Protein AF-A0A9X8ITK4-F1 (afdb_monomer_lite)

Foldseek 3Di:
DDFAFDKDWDPDWDADPVVRDIDTDIDGPCVCQQVQDKDAWDKDFFDWLQVLLCVLCPRHQEDEDAEDTQGTDIDTDHHIGGSSVSNVVSCVRSCWDWDWGFDDDDHDTPGIYIHTHNDPDDPPVDDDDDPPNDVDDDDDDDLPPQWQKEQEWDQDPPRDIDACCVVPVNDRIDGDPVSCVVNPDVSHTRYHYDYDDDPDDD

pLDDT: mean 80.6, std 15.7, range [33.44, 97.5]

Organism: Bacillus cereus (NCBI:txid1396)

Secondary structure (DSSP, 8-state):
---B--EEEEEEEEE-TTT--EEEEEEEGGGGGGGS--B-SEEEEEEEHHHHHHHHTTTSSEEEEEE----EEEEEE-S-B-HHHHHHHHHHHTT-EEEEEEEEETTEEEEEEEEEES-S----S----BTTTBS-------TTS--SEEEEEEE-GGGPEEEGGGGTTT-SEEE-HHHHHHH-BTTB--EEEE--------

Structure (mmCIF, N/CA/C/O backbone):
data_AF-A0A9X8ITK4-F1
#
_entry.id   AF-A0A9X8ITK4-F1
#
loop_
_atom_site.group_PDB
_atom_site.id
_atom_site.type_symbol
_atom_site.label_atom_id
_atom_site.label_alt_id
_atom_site.label_comp_id
_atom_site.label_asym_id
_atom_site.label_entity_id
_atom_site.label_seq_id
_atom_site.pdbx_PDB_ins_code
_atom_site.Cartn_x
_atom_site.Cartn_y
_atom_site.Cartn_z
_atom_site.occupancy
_atom_site.B_iso_or_equiv
_atom_site.auth_seq_id
_atom_site.auth_comp_id
_atom_site.auth_asym_id
_atom_site.auth_atom_id
_atom_site.pdbx_PDB_model_num
ATOM 1 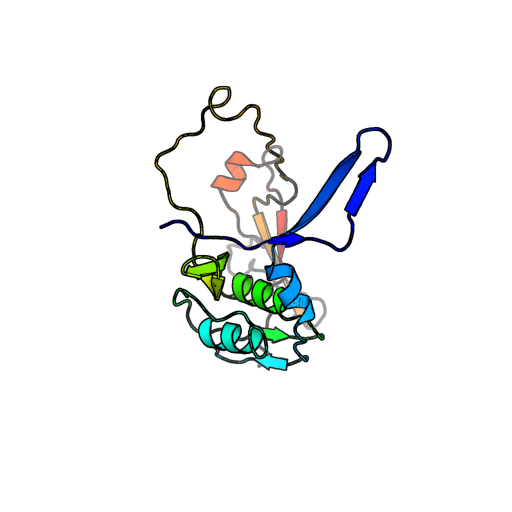N N . ASP A 1 1 ? -17.292 -14.982 6.011 1.00 49.44 1 ASP A N 1
ATOM 2 C CA . ASP A 1 1 ? -16.022 -14.238 6.119 1.00 49.44 1 ASP A CA 1
ATOM 3 C C . ASP A 1 1 ? -16.217 -12.762 5.795 1.00 49.44 1 ASP A C 1
ATOM 5 O O . ASP A 1 1 ? -15.888 -12.292 4.709 1.00 49.44 1 ASP A O 1
ATOM 9 N N . GLY A 1 2 ? -16.827 -12.027 6.726 1.00 55.56 2 GLY A N 1
ATOM 10 C CA . GLY A 1 2 ? -16.933 -10.574 6.614 1.00 55.56 2 GLY A CA 1
ATOM 11 C C . GLY A 1 2 ? -15.583 -9.957 6.955 1.00 55.56 2 GLY A C 1
ATOM 12 O O . GLY A 1 2 ? -15.090 -10.132 8.064 1.00 55.56 2 GLY A O 1
ATOM 13 N N . ARG A 1 3 ? -14.954 -9.272 5.999 1.00 72.50 3 ARG A N 1
ATOM 14 C CA . ARG A 1 3 ? -13.714 -8.529 6.249 1.00 72.50 3 ARG A CA 1
ATOM 15 C C . ARG A 1 3 ? -14.098 -7.119 6.676 1.00 72.50 3 ARG A C 1
ATOM 17 O O . ARG A 1 3 ? -14.643 -6.370 5.870 1.00 72.50 3 ARG A O 1
ATOM 24 N N . ILE A 1 4 ? -13.850 -6.781 7.937 1.00 86.31 4 ILE A N 1
ATOM 25 C CA . ILE A 1 4 ? -14.198 -5.470 8.490 1.00 86.31 4 ILE A CA 1
ATOM 26 C C . ILE A 1 4 ? -13.072 -4.492 8.163 1.00 86.31 4 ILE A C 1
ATOM 28 O O . ILE A 1 4 ? -11.906 -4.753 8.465 1.00 86.31 4 ILE A O 1
ATOM 32 N N . VAL A 1 5 ? -13.430 -3.367 7.547 1.00 88.06 5 VAL A N 1
ATOM 33 C CA . VAL A 1 5 ? -12.508 -2.278 7.223 1.00 88.06 5 VAL A CA 1
ATOM 34 C C . VAL A 1 5 ? -12.790 -1.111 8.175 1.00 88.06 5 VAL A C 1
ATOM 36 O O . VAL A 1 5 ? -13.906 -0.593 8.174 1.00 88.06 5 VAL A O 1
ATOM 39 N N . PRO A 1 6 ? -11.822 -0.705 9.009 1.00 88.75 6 PRO A N 1
ATOM 40 C CA . PRO A 1 6 ? -12.019 0.354 9.994 1.00 88.75 6 PRO A CA 1
ATOM 41 C C . PRO A 1 6 ? -11.966 1.750 9.358 1.00 88.75 6 PRO A C 1
ATOM 43 O O . PRO A 1 6 ? -11.131 2.020 8.491 1.00 88.75 6 PRO A O 1
ATOM 46 N N . TYR A 1 7 ? -12.794 2.661 9.866 1.00 88.62 7 TYR A N 1
ATOM 47 C CA . TYR A 1 7 ? -12.782 4.087 9.536 1.00 88.62 7 TYR A CA 1
ATOM 48 C C . TYR A 1 7 ? -12.597 4.913 10.810 1.00 88.62 7 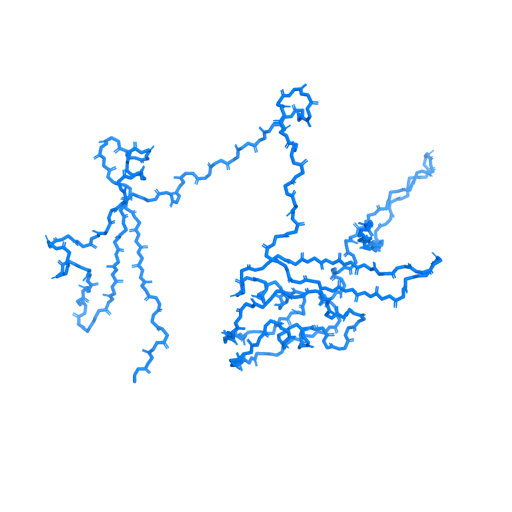TYR A C 1
ATOM 50 O O . TYR A 1 7 ? -13.016 4.501 11.891 1.00 88.62 7 TYR A O 1
ATOM 58 N N . VAL A 1 8 ? -11.956 6.070 10.681 1.00 86.75 8 VAL A N 1
ATOM 59 C CA . VAL A 1 8 ? -11.786 7.058 11.750 1.00 86.75 8 VAL A CA 1
ATOM 60 C C . VAL A 1 8 ? -12.476 8.347 11.343 1.00 86.75 8 VAL A C 1
ATOM 62 O O . VAL A 1 8 ? -12.369 8.776 10.195 1.00 86.75 8 VAL A O 1
ATOM 65 N N . ILE A 1 9 ? -13.195 8.951 12.284 1.00 84.31 9 ILE A N 1
ATOM 66 C CA . ILE A 1 9 ? -13.814 10.260 12.092 1.00 84.31 9 ILE A CA 1
ATOM 67 C C . ILE A 1 9 ? -12.696 11.302 11.984 1.00 84.31 9 ILE A C 1
ATOM 69 O O . ILE A 1 9 ? -11.781 11.332 12.809 1.00 84.31 9 ILE A O 1
ATOM 73 N N . ASN A 1 10 ? -12.753 12.121 10.940 1.00 73.38 10 ASN A N 1
ATOM 74 C CA . ASN A 1 10 ? -11.862 13.256 10.759 1.00 73.38 10 ASN A CA 1
ATOM 75 C C . ASN A 1 10 ? -12.256 14.363 11.753 1.00 73.38 10 ASN A C 1
ATOM 77 O O . ASN A 1 10 ? -13.403 14.440 12.182 1.00 73.38 10 ASN A O 1
ATOM 81 N N . ASN A 1 11 ? -11.329 15.260 12.092 1.00 63.09 11 ASN A N 1
ATOM 82 C CA . ASN A 1 11 ? -11.583 16.341 13.059 1.00 63.09 11 ASN A CA 1
ATOM 83 C C . ASN A 1 11 ? -12.591 17.409 12.572 1.00 63.09 11 ASN A C 1
ATOM 85 O O . ASN A 1 11 ? -12.833 18.384 13.279 1.00 63.09 11 ASN A O 1
ATOM 89 N N . GLU A 1 12 ? -13.168 17.243 11.382 1.00 62.00 12 GLU A N 1
ATOM 90 C CA . GLU A 1 12 ? -14.139 18.153 10.785 1.00 62.00 12 GLU A CA 1
ATOM 91 C C . GLU A 1 12 ? -15.545 17.578 10.936 1.00 62.00 12 GLU A C 1
ATOM 93 O O . GLU A 1 12 ? -15.872 16.505 10.419 1.00 62.00 12 GLU A O 1
ATOM 98 N N . VAL A 1 13 ? -16.369 18.308 11.682 1.00 68.88 13 VAL A N 1
ATOM 99 C CA . VAL A 1 13 ? -17.764 17.976 11.937 1.00 68.88 13 VAL A CA 1
ATOM 100 C C . VAL A 1 13 ? -18.576 19.231 11.669 1.00 68.88 13 VAL A C 1
ATOM 102 O O . VAL A 1 13 ? -18.439 20.223 12.387 1.00 68.88 13 VAL A O 1
ATOM 105 N N . GLU A 1 14 ? -19.413 19.190 10.641 1.00 72.00 14 GLU A N 1
ATOM 106 C CA . GLU A 1 14 ? -20.323 20.284 10.328 1.00 72.00 14 GLU A CA 1
ATOM 107 C C . GLU A 1 14 ? -21.622 20.081 11.113 1.00 72.00 14 GLU A C 1
ATOM 109 O O . GLU A 1 14 ? -22.209 18.995 11.116 1.00 72.00 14 GLU A O 1
ATOM 114 N N .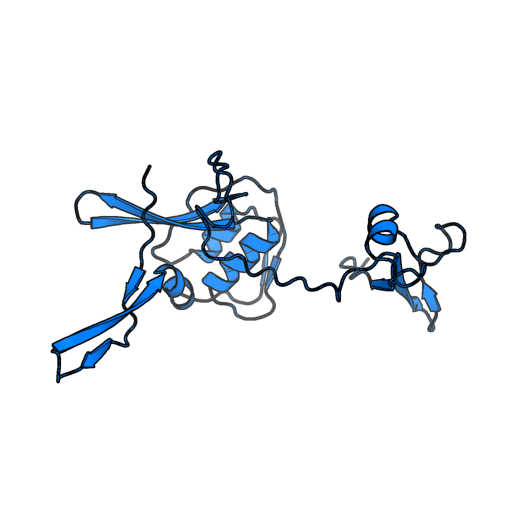 LYS A 1 15 ? -22.037 21.120 11.838 1.00 74.31 15 LYS A N 1
ATOM 115 C CA . LYS A 1 15 ? -23.277 21.144 12.617 1.00 74.31 15 LYS A CA 1
ATOM 116 C C . LYS A 1 15 ? -24.154 22.255 12.078 1.00 74.31 15 LYS A C 1
ATOM 118 O O . LYS A 1 15 ? -23.815 23.424 12.264 1.00 74.31 15 LYS A O 1
ATOM 123 N N . ASP A 1 16 ? -25.285 21.901 11.487 1.00 72.88 16 ASP A N 1
ATOM 124 C CA . ASP A 1 16 ? -26.306 22.885 11.150 1.00 72.88 16 ASP A CA 1
ATOM 125 C C . ASP A 1 16 ? -27.281 23.013 12.330 1.00 72.88 16 ASP A C 1
ATOM 127 O O . ASP A 1 16 ? -27.888 22.054 12.814 1.00 72.88 16 ASP A O 1
ATOM 131 N N . SER A 1 17 ? -27.379 24.227 12.868 1.00 72.25 17 SER A N 1
ATOM 132 C CA . SER A 1 17 ? -28.225 24.530 14.021 1.00 72.25 17 SER A CA 1
ATOM 133 C C . SER A 1 17 ? -29.704 24.682 13.658 1.00 72.25 17 SER A C 1
ATOM 135 O O . SER A 1 17 ? -30.548 24.615 14.555 1.00 72.25 17 SER A O 1
ATOM 137 N N . ARG A 1 18 ? -30.038 24.862 12.373 1.00 76.81 18 ARG A N 1
ATOM 138 C CA . ARG A 1 18 ? -31.417 25.057 11.901 1.00 76.81 18 ARG A CA 1
ATOM 139 C C . ARG A 1 18 ? -32.208 23.760 11.879 1.00 76.81 18 ARG A C 1
ATOM 141 O O . ARG A 1 18 ? -33.367 23.760 12.281 1.00 76.81 18 ARG A O 1
ATOM 148 N N . ASP A 1 19 ? -31.589 22.670 11.446 1.00 84.31 19 ASP A N 1
ATOM 149 C CA . ASP A 1 19 ? -32.224 21.352 11.349 1.00 84.31 19 ASP A CA 1
ATOM 150 C C . ASP A 1 19 ? -31.647 20.326 12.340 1.00 84.31 19 ASP A C 1
ATOM 152 O O . ASP A 1 19 ? -32.132 19.197 12.415 1.00 84.31 19 ASP A O 1
ATOM 156 N N . ARG A 1 20 ? -30.661 20.734 13.156 1.00 80.94 20 ARG A N 1
ATOM 157 C CA . ARG A 1 20 ? -29.922 19.873 14.095 1.00 80.94 20 ARG A CA 1
ATOM 158 C C . ARG A 1 20 ? -29.209 18.711 13.392 1.00 80.94 20 ARG A C 1
ATOM 160 O O . ARG A 1 20 ? -28.982 17.673 14.019 1.00 80.94 20 ARG A O 1
ATOM 167 N N . SER A 1 21 ? -28.857 18.869 12.117 1.00 82.06 21 SER A N 1
ATOM 168 C CA . SER A 1 21 ? -28.094 17.874 11.372 1.00 82.06 21 SER A CA 1
ATOM 169 C C . SER A 1 21 ? -26.605 17.911 11.733 1.00 82.06 21 SER A C 1
ATOM 171 O O . SER A 1 21 ? -26.043 18.926 12.157 1.00 82.06 21 SER A O 1
ATOM 173 N N . LEU A 1 22 ? -25.975 16.742 11.613 1.00 81.56 22 LEU A N 1
ATOM 174 C CA . LEU A 1 22 ? -24.564 16.516 11.892 1.00 81.56 22 LEU A CA 1
ATOM 175 C C . LEU A 1 22 ? -23.943 15.802 10.694 1.00 81.56 22 LEU A C 1
ATOM 177 O O . LEU A 1 22 ? -24.241 14.628 10.461 1.00 81.56 22 LEU A O 1
ATOM 181 N N . THR A 1 23 ? -23.051 16.477 9.978 1.00 82.94 23 THR A N 1
ATOM 182 C CA . THR A 1 23 ? -22.269 15.864 8.901 1.00 82.94 23 THR A CA 1
ATOM 183 C C . THR A 1 23 ? -20.890 15.504 9.430 1.00 82.94 23 THR A C 1
ATOM 185 O O . THR A 1 23 ? -20.169 16.343 9.973 1.00 82.94 23 THR A O 1
ATOM 188 N N . VAL A 1 24 ? -20.525 14.229 9.290 1.00 81.81 24 VAL A N 1
ATOM 189 C CA . VAL A 1 24 ? -19.255 13.680 9.770 1.00 81.81 24 VAL A CA 1
ATOM 190 C C . VAL A 1 24 ? -18.478 13.116 8.593 1.00 81.81 24 VAL A C 1
ATOM 192 O O . VAL A 1 24 ? -18.951 12.212 7.902 1.00 81.81 24 VAL A O 1
ATOM 195 N N . HIS A 1 25 ? -17.257 13.604 8.400 1.00 81.25 25 HIS A N 1
ATOM 196 C CA . HIS A 1 25 ? -16.328 13.024 7.439 1.00 81.25 25 HIS A CA 1
ATOM 197 C C . HIS A 1 25 ? -15.473 11.963 8.122 1.00 81.25 25 HIS A C 1
ATOM 199 O O . HIS A 1 25 ? -14.966 12.172 9.222 1.00 81.25 25 HIS A O 1
ATOM 205 N N . ALA A 1 26 ? -15.291 10.818 7.471 1.00 84.56 26 ALA A N 1
ATOM 206 C CA . ALA A 1 26 ? -14.451 9.744 7.979 1.00 84.56 26 ALA A CA 1
ATOM 207 C C . ALA A 1 26 ? -13.495 9.252 6.895 1.00 84.56 26 ALA A C 1
ATOM 209 O O . ALA A 1 26 ? -13.863 9.126 5.727 1.00 84.56 26 ALA A O 1
ATOM 210 N N . SER A 1 27 ? -12.270 8.941 7.302 1.00 86.50 27 SER A N 1
ATOM 211 C CA . SER A 1 27 ? -11.247 8.353 6.441 1.00 86.50 27 SER A CA 1
ATOM 212 C C . SER A 1 27 ? -11.000 6.908 6.838 1.00 86.50 27 SER A C 1
ATOM 214 O O . SER A 1 27 ? -11.198 6.520 7.990 1.00 86.50 27 SER A O 1
ATOM 216 N N . GLY A 1 28 ? -10.524 6.098 5.895 1.00 89.44 28 GLY A N 1
ATOM 217 C CA . GLY A 1 28 ? -10.046 4.759 6.216 1.00 89.44 28 GLY A CA 1
ATOM 218 C C . GLY A 1 28 ? -8.970 4.822 7.295 1.00 89.44 28 GLY A C 1
ATOM 219 O O . GLY A 1 28 ? -8.022 5.588 7.165 1.00 89.44 28 GLY A O 1
ATOM 220 N N . ALA A 1 29 ? -9.081 4.035 8.363 1.00 91.44 29 ALA A N 1
ATOM 221 C CA . ALA A 1 29 ? -8.203 4.179 9.528 1.00 91.44 29 ALA A CA 1
ATOM 222 C C . ALA A 1 29 ? -6.712 3.960 9.209 1.00 91.44 29 ALA A C 1
ATOM 224 O O . ALA A 1 29 ? -5.846 4.423 9.948 1.00 91.44 29 ALA A O 1
ATOM 225 N N . TRP A 1 30 ? -6.401 3.282 8.099 1.00 91.81 30 TRP A N 1
ATOM 226 C CA . TRP A 1 30 ? -5.033 3.083 7.618 1.00 91.81 30 TRP A CA 1
ATOM 227 C C . TRP A 1 30 ? -4.328 4.386 7.228 1.00 91.81 30 TRP A C 1
ATOM 229 O O . TRP A 1 30 ? -3.104 4.406 7.192 1.00 91.81 30 TRP A O 1
ATOM 239 N N . VAL A 1 31 ? -5.049 5.493 6.991 1.00 90.44 31 VAL A N 1
ATOM 240 C CA . VAL A 1 31 ? -4.405 6.800 6.750 1.00 90.44 31 VAL A CA 1
ATOM 241 C C . VAL A 1 31 ? -3.585 7.269 7.954 1.00 90.44 31 VAL A C 1
ATOM 243 O O . VAL A 1 31 ? -2.663 8.060 7.793 1.00 90.44 31 VAL A O 1
ATOM 246 N N . GLN A 1 32 ? -3.888 6.767 9.156 1.00 90.12 32 GLN A N 1
ATOM 247 C CA . GLN A 1 32 ? -3.114 7.066 10.360 1.00 90.12 32 GLN A CA 1
ATOM 248 C C . GLN A 1 32 ? -1.723 6.418 10.347 1.00 90.12 32 GLN A C 1
ATOM 250 O O . GLN A 1 32 ? -0.834 6.959 10.986 1.00 90.12 32 GLN A O 1
ATOM 255 N N . ILE A 1 33 ? -1.495 5.355 9.560 1.00 93.19 33 ILE A N 1
ATOM 256 C CA . ILE A 1 33 ? -0.172 4.715 9.416 1.00 93.19 33 ILE A CA 1
ATOM 257 C C . ILE A 1 33 ? 0.876 5.729 8.932 1.00 93.19 33 ILE A C 1
ATOM 259 O O . ILE A 1 33 ? 2.022 5.688 9.361 1.00 93.19 33 ILE A O 1
ATOM 263 N N . ALA A 1 34 ? 0.469 6.692 8.096 1.00 91.12 34 ALA A N 1
ATOM 264 C CA . ALA A 1 34 ? 1.341 7.771 7.631 1.00 91.12 34 ALA A CA 1
ATOM 265 C C . ALA A 1 34 ? 1.847 8.685 8.765 1.00 91.12 34 ALA A C 1
ATOM 267 O O . ALA A 1 34 ? 2.808 9.422 8.583 1.00 91.12 34 ALA A O 1
ATOM 268 N N . LYS A 1 35 ? 1.181 8.676 9.924 1.00 88.94 35 LYS A N 1
ATOM 269 C CA . LYS A 1 35 ? 1.512 9.502 11.092 1.00 88.94 35 LYS A CA 1
ATOM 270 C C . LYS A 1 35 ? 2.256 8.727 12.182 1.00 88.94 35 LYS A C 1
ATOM 272 O O . LYS A 1 35 ? 2.726 9.349 13.127 1.00 88.94 35 LYS A O 1
ATOM 277 N N . ASP A 1 36 ? 2.367 7.404 12.054 1.00 90.50 36 ASP A N 1
ATOM 278 C CA . ASP A 1 36 ? 2.924 6.525 13.090 1.00 90.50 36 ASP A CA 1
ATOM 279 C C . ASP A 1 36 ? 4.467 6.429 13.036 1.00 90.50 36 ASP A C 1
ATOM 281 O O . ASP A 1 36 ? 5.066 5.663 13.787 1.00 90.50 36 ASP A O 1
ATOM 285 N N . GLY A 1 37 ? 5.135 7.204 12.170 1.00 90.62 37 GLY A N 1
ATOM 286 C CA . GLY A 1 37 ? 6.595 7.251 12.099 1.00 90.62 37 GLY A CA 1
ATOM 287 C C . GLY A 1 37 ? 7.128 7.787 10.773 1.00 90.62 37 GLY A C 1
ATOM 288 O O . GLY A 1 37 ? 6.433 8.486 10.038 1.00 90.62 37 GLY A O 1
ATOM 289 N N . TYR A 1 38 ? 8.379 7.443 10.472 1.00 93.81 38 TYR A N 1
ATOM 290 C CA . TYR A 1 38 ? 9.064 7.775 9.225 1.00 93.81 38 TYR A CA 1
ATOM 291 C C . TYR A 1 38 ? 10.104 6.700 8.885 1.00 93.81 38 TYR A C 1
ATOM 293 O O . TYR A 1 38 ? 10.590 5.990 9.766 1.00 93.81 38 TYR A O 1
ATOM 301 N N . ILE A 1 39 ? 10.472 6.607 7.609 1.00 94.19 39 ILE A N 1
ATOM 302 C CA . ILE A 1 39 ? 11.536 5.743 7.098 1.00 94.19 39 ILE A CA 1
ATOM 303 C C . ILE A 1 39 ? 12.651 6.638 6.557 1.00 94.19 39 ILE A C 1
ATOM 305 O O . ILE A 1 39 ? 12.413 7.472 5.682 1.00 94.19 39 ILE A O 1
ATOM 309 N N . MET A 1 40 ? 13.860 6.486 7.103 1.00 94.81 40 MET A N 1
ATOM 310 C CA . MET A 1 40 ? 15.041 7.223 6.641 1.00 94.81 40 MET A CA 1
ATOM 311 C C . MET A 1 40 ? 15.528 6.706 5.279 1.00 94.81 40 MET A C 1
ATOM 313 O O . MET A 1 40 ? 15.367 5.507 5.011 1.00 94.81 40 MET A O 1
ATOM 317 N N . PRO A 1 41 ? 16.172 7.568 4.465 1.00 96.56 41 PRO A N 1
ATOM 318 C CA . PRO A 1 41 ? 16.821 7.159 3.229 1.00 96.56 41 PRO A CA 1
ATOM 319 C C . PRO A 1 41 ? 17.801 6.011 3.454 1.00 96.56 41 PRO A C 1
ATOM 321 O O . PRO A 1 41 ? 18.639 6.073 4.355 1.00 96.56 41 PRO A O 1
ATOM 324 N N . GLN A 1 42 ? 17.671 4.951 2.664 1.00 96.56 42 GLN A N 1
ATOM 325 C CA . GLN A 1 42 ? 18.499 3.752 2.759 1.00 96.56 42 GLN A CA 1
ATOM 326 C C . GLN A 1 42 ? 18.293 2.852 1.539 1.00 96.56 42 GLN A C 1
ATOM 328 O O . GLN A 1 42 ? 17.244 2.885 0.891 1.00 96.56 42 GLN A O 1
ATOM 333 N N . ARG A 1 43 ? 19.274 1.988 1.276 1.00 96.38 43 ARG A N 1
ATOM 334 C CA . ARG A 1 43 ? 19.155 0.881 0.327 1.00 96.38 43 ARG A CA 1
ATOM 335 C C . ARG A 1 43 ? 18.858 -0.404 1.095 1.00 96.38 43 ARG A C 1
ATOM 337 O O . ARG A 1 43 ? 19.586 -0.765 2.016 1.00 96.38 43 ARG A O 1
ATOM 344 N N . ILE A 1 44 ? 17.769 -1.073 0.736 1.00 95.19 44 ILE A N 1
ATOM 345 C CA . ILE A 1 44 ? 17.295 -2.302 1.374 1.00 95.19 44 ILE A CA 1
ATOM 346 C C . ILE A 1 44 ? 17.485 -3.435 0.376 1.00 95.19 44 ILE A C 1
ATOM 348 O O . ILE A 1 44 ? 16.745 -3.513 -0.600 1.00 95.19 44 ILE A O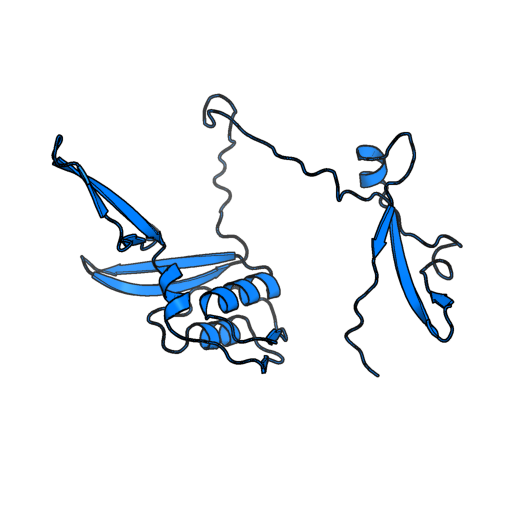 1
ATOM 352 N N . GLU A 1 45 ? 18.463 -4.303 0.614 1.00 95.31 45 GLU A N 1
ATOM 353 C CA . GLU A 1 45 ? 18.857 -5.331 -0.352 1.00 95.31 45 GLU A CA 1
ATOM 354 C C . GLU A 1 45 ? 18.262 -6.706 -0.041 1.00 95.31 45 GLU A C 1
ATOM 356 O O . GLU A 1 45 ? 18.269 -7.161 1.110 1.00 95.31 45 GLU A O 1
ATOM 361 N N . GLY A 1 46 ? 17.768 -7.376 -1.089 1.00 94.19 46 GLY A N 1
ATOM 362 C CA . GLY A 1 46 ? 17.412 -8.796 -1.060 1.00 94.19 46 GLY A CA 1
ATOM 363 C C . GLY A 1 46 ? 16.404 -9.172 0.028 1.00 94.19 46 GLY A C 1
ATOM 364 O O . GLY A 1 46 ? 16.604 -10.155 0.744 1.00 94.19 46 GLY A O 1
ATOM 365 N N . LYS A 1 47 ? 15.329 -8.393 0.194 1.00 95.81 47 LYS A N 1
ATOM 366 C CA . LYS A 1 47 ? 14.283 -8.663 1.194 1.00 95.81 47 LYS A CA 1
ATOM 367 C C . LYS A 1 47 ? 13.017 -9.213 0.552 1.00 95.81 47 LYS A C 1
ATOM 369 O O . LYS A 1 47 ? 12.658 -8.881 -0.573 1.00 95.81 47 LYS A O 1
ATOM 374 N N . THR A 1 48 ? 12.316 -10.050 1.308 1.00 95.31 48 THR A N 1
ATOM 375 C CA . THR A 1 48 ? 10.964 -10.511 0.962 1.00 95.31 48 THR A CA 1
ATOM 376 C C . THR A 1 48 ? 9.915 -9.462 1.327 1.00 95.31 48 THR A C 1
ATOM 378 O O . THR A 1 48 ? 10.142 -8.634 2.214 1.00 95.31 48 THR A O 1
ATOM 381 N N . VAL A 1 49 ? 8.719 -9.558 0.735 1.00 95.38 49 VAL A N 1
ATOM 382 C CA . VAL A 1 49 ? 7.558 -8.722 1.101 1.00 95.38 49 VAL A CA 1
ATOM 383 C C . VAL A 1 49 ? 7.281 -8.729 2.610 1.00 95.38 49 VAL A C 1
ATOM 385 O O . VAL A 1 49 ? 6.942 -7.699 3.184 1.00 95.38 49 VAL A O 1
ATOM 388 N N . ASN A 1 50 ? 7.491 -9.868 3.280 1.00 95.81 50 ASN A N 1
ATOM 389 C CA . ASN A 1 50 ? 7.301 -9.997 4.725 1.00 95.81 50 ASN A CA 1
ATOM 390 C C . ASN A 1 50 ? 8.243 -9.083 5.502 1.00 95.81 50 ASN A C 1
ATOM 392 O O . ASN A 1 50 ? 7.797 -8.350 6.376 1.00 95.81 50 ASN A O 1
ATOM 396 N N . GLN A 1 51 ? 9.528 -9.103 5.151 1.00 95.94 51 GLN A N 1
ATOM 397 C CA . GLN A 1 51 ? 10.542 -8.288 5.814 1.00 95.94 51 GLN A CA 1
ATOM 398 C C . GLN A 1 51 ? 10.319 -6.799 5.541 1.00 95.94 51 GLN A C 1
ATOM 400 O O . GLN A 1 51 ? 10.392 -5.998 6.466 1.00 95.94 51 GLN A O 1
ATOM 405 N N . PHE A 1 52 ? 9.978 -6.437 4.302 1.00 96.31 52 PHE A N 1
ATOM 406 C CA . PHE A 1 52 ? 9.609 -5.066 3.951 1.00 96.31 52 PHE A CA 1
ATOM 407 C C . PHE A 1 52 ? 8.397 -4.565 4.748 1.00 96.31 52 PHE A C 1
ATOM 409 O O . PHE A 1 52 ? 8.416 -3.455 5.277 1.00 96.31 52 PHE A O 1
ATOM 416 N N . MET A 1 53 ? 7.352 -5.384 4.882 1.00 96.31 53 MET A N 1
ATOM 417 C CA . MET A 1 53 ? 6.185 -5.024 5.686 1.00 96.31 53 MET A CA 1
ATOM 418 C C . MET A 1 53 ? 6.496 -4.936 7.176 1.00 96.31 53 MET A C 1
ATOM 420 O O . MET A 1 53 ? 5.999 -4.028 7.833 1.00 96.31 53 MET A O 1
ATOM 424 N N . ASP A 1 54 ? 7.317 -5.838 7.711 1.00 96.06 54 ASP A N 1
ATOM 425 C CA . ASP A 1 54 ? 7.714 -5.796 9.120 1.00 96.06 54 ASP A CA 1
ATOM 426 C C . ASP A 1 54 ? 8.508 -4.506 9.421 1.00 96.06 54 ASP A C 1
ATOM 428 O O . ASP A 1 54 ? 8.317 -3.906 10.476 1.00 96.06 54 ASP A O 1
ATOM 432 N N . MET A 1 55 ? 9.312 -4.012 8.465 1.00 95.88 55 MET A N 1
ATOM 433 C CA . MET A 1 55 ? 9.959 -2.693 8.549 1.00 95.88 55 MET A CA 1
ATOM 434 C C . MET A 1 55 ? 8.949 -1.540 8.481 1.00 95.88 55 MET A C 1
ATOM 436 O O . MET A 1 55 ? 9.035 -0.606 9.273 1.00 95.88 55 MET A O 1
ATOM 440 N N . ALA A 1 56 ? 7.986 -1.597 7.556 1.00 95.88 56 ALA A N 1
ATOM 441 C CA . ALA A 1 56 ? 6.988 -0.542 7.386 1.00 95.88 56 ALA A CA 1
ATOM 442 C C . ALA A 1 56 ? 6.013 -0.438 8.569 1.00 95.88 56 ALA A C 1
ATOM 444 O O . ALA A 1 56 ? 5.531 0.643 8.883 1.00 95.88 56 ALA A O 1
ATOM 4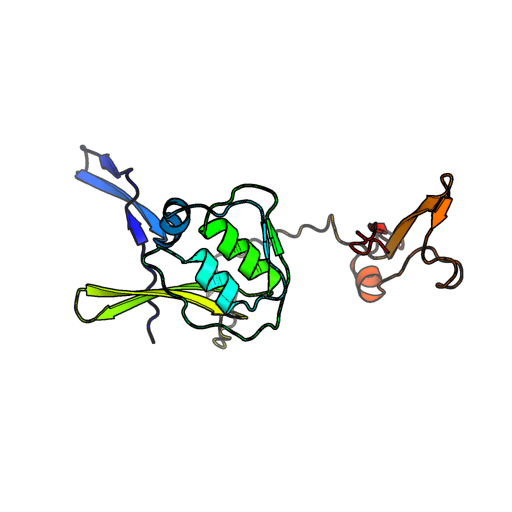45 N N . LEU A 1 57 ? 5.698 -1.553 9.224 1.00 96.19 57 LEU A N 1
ATOM 446 C CA . LEU A 1 57 ? 4.725 -1.604 10.318 1.00 96.19 57 LEU A CA 1
ATOM 447 C C . LEU A 1 57 ? 5.368 -1.511 11.705 1.00 96.19 57 LEU A C 1
ATOM 449 O O . LEU A 1 57 ? 4.651 -1.540 12.710 1.00 96.19 57 LEU A O 1
ATOM 453 N N . ALA A 1 58 ? 6.695 -1.385 11.773 1.00 95.00 58 ALA A N 1
ATOM 454 C CA . ALA A 1 58 ? 7.431 -1.265 13.021 1.00 95.00 58 ALA A CA 1
ATOM 455 C C . ALA A 1 58 ? 6.911 -0.086 13.861 1.00 95.00 58 ALA A C 1
ATOM 457 O O . ALA A 1 58 ? 6.795 1.038 13.381 1.00 95.00 58 ALA A O 1
ATOM 458 N N . GLY A 1 59 ? 6.575 -0.352 15.126 1.00 90.25 59 GLY A N 1
ATOM 459 C CA . GLY A 1 59 ? 6.051 0.659 16.052 1.00 90.25 59 GLY A CA 1
ATOM 460 C C . GLY A 1 59 ? 4.581 1.045 15.840 1.00 90.25 59 GLY A C 1
ATOM 461 O O . GLY A 1 59 ? 4.021 1.752 16.674 1.00 90.25 59 GLY A O 1
ATOM 462 N N . THR A 1 60 ? 3.925 0.548 14.789 1.00 93.62 60 THR A N 1
ATOM 463 C CA . THR A 1 60 ? 2.498 0.799 14.545 1.00 93.62 60 THR A CA 1
ATOM 464 C C . THR A 1 60 ? 1.619 -0.226 15.273 1.00 93.62 60 THR A C 1
ATOM 466 O O . THR A 1 60 ? 2.055 -1.319 15.637 1.00 93.62 60 THR A O 1
ATOM 469 N N . LYS A 1 61 ? 0.326 0.081 15.443 1.00 93.19 61 LYS A N 1
ATOM 470 C CA . LYS A 1 61 ? -0.669 -0.899 15.933 1.00 93.19 61 LYS A CA 1
ATOM 471 C C . LYS A 1 61 ? -1.015 -1.988 14.907 1.00 93.19 61 LYS A C 1
ATOM 473 O O . LYS A 1 61 ? -1.677 -2.970 15.250 1.00 93.19 61 LYS A O 1
ATOM 478 N N . TRP A 1 62 ? -0.638 -1.782 13.647 1.00 95.88 62 TRP A N 1
ATOM 479 C CA . TRP A 1 62 ? -0.951 -2.670 12.538 1.00 95.88 62 TRP A CA 1
ATOM 480 C C . TRP A 1 62 ? 0.074 -3.795 12.458 1.00 95.88 62 TRP A C 1
ATOM 482 O O . TRP A 1 62 ? 1.270 -3.590 12.626 1.00 95.88 62 TRP A O 1
ATOM 492 N N . LYS A 1 63 ? -0.404 -5.003 12.180 1.00 95.75 63 LYS A N 1
ATOM 493 C CA . LYS A 1 63 ? 0.421 -6.200 12.045 1.00 95.75 63 LYS A CA 1
ATOM 494 C C . LYS A 1 63 ? 0.404 -6.677 10.603 1.00 95.75 63 LYS A C 1
ATOM 496 O O . LYS A 1 63 ? -0.583 -6.501 9.884 1.00 95.75 63 LYS A O 1
ATOM 501 N N . ARG A 1 64 ? 1.475 -7.346 10.189 1.00 95.88 64 ARG A N 1
ATOM 502 C CA . ARG A 1 64 ? 1.473 -8.088 8.932 1.00 95.88 64 ARG A CA 1
ATOM 503 C C . ARG A 1 64 ? 0.388 -9.163 8.970 1.00 95.88 64 ARG A C 1
ATOM 505 O O . ARG A 1 64 ? 0.290 -9.938 9.920 1.00 95.88 64 ARG A O 1
ATOM 512 N N . GLY A 1 65 ? -0.443 -9.170 7.940 1.00 94.62 65 GLY A N 1
ATOM 513 C CA . GLY A 1 65 ? -1.469 -10.168 7.715 1.00 94.62 65 GLY A CA 1
ATOM 514 C C . GLY A 1 65 ? -1.039 -11.199 6.674 1.00 94.62 65 GLY A C 1
ATOM 515 O O . GLY A 1 65 ? 0.093 -11.682 6.686 1.00 94.62 65 GLY A O 1
ATOM 516 N N . LYS A 1 66 ? -1.963 -11.558 5.784 1.00 92.75 66 LYS A N 1
ATOM 517 C CA . LYS A 1 66 ? -1.729 -12.500 4.689 1.00 92.75 66 LYS A CA 1
ATOM 518 C C . LYS A 1 66 ? -0.786 -11.879 3.673 1.00 92.75 66 LYS A C 1
ATOM 520 O O . LYS A 1 66 ? -0.994 -10.744 3.254 1.00 92.75 66 LYS A O 1
ATOM 525 N N . THR A 1 67 ? 0.213 -12.640 3.267 1.00 90.75 67 THR A N 1
ATOM 526 C CA . THR A 1 67 ? 1.168 -12.240 2.244 1.00 90.75 67 THR A CA 1
ATOM 527 C C . THR A 1 67 ? 1.339 -13.361 1.242 1.00 90.75 67 THR A C 1
ATOM 529 O O . THR A 1 67 ? 1.461 -14.528 1.612 1.00 90.75 67 THR A O 1
ATOM 532 N N . GLU A 1 68 ? 1.330 -13.002 -0.033 1.00 82.75 68 GLU A N 1
ATOM 533 C CA . GLU A 1 68 ? 1.710 -13.907 -1.112 1.00 82.75 68 GLU A CA 1
ATOM 534 C C . GLU A 1 68 ? 3.234 -13.897 -1.266 1.00 82.75 68 GLU A C 1
ATOM 536 O O . GLU A 1 68 ? 3.870 -12.844 -1.175 1.00 82.75 68 GLU A O 1
ATOM 541 N N . TYR A 1 69 ? 3.841 -15.066 -1.482 1.00 79.62 69 TYR A N 1
ATOM 542 C CA . TYR A 1 69 ? 5.274 -15.122 -1.761 1.00 79.62 69 TYR A CA 1
ATOM 543 C C . TYR A 1 69 ? 5.543 -14.556 -3.158 1.00 79.62 69 TYR A C 1
ATOM 545 O O . TYR A 1 69 ? 5.046 -15.080 -4.154 1.00 79.62 69 TYR A O 1
ATOM 553 N N . ALA A 1 70 ? 6.344 -13.496 -3.213 1.00 78.94 70 ALA A N 1
ATOM 554 C CA . ALA A 1 70 ? 6.673 -12.766 -4.435 1.00 78.94 70 ALA A CA 1
ATOM 555 C C . ALA A 1 70 ? 8.196 -12.583 -4.600 1.00 78.94 70 ALA A C 1
ATOM 557 O O . ALA A 1 70 ? 8.654 -11.607 -5.174 1.00 78.94 70 ALA A O 1
ATOM 558 N N . GLY A 1 71 ? 8.996 -13.521 -4.077 1.00 88.81 71 GLY A N 1
ATOM 559 C CA . GLY A 1 71 ? 10.454 -13.499 -4.228 1.00 88.81 71 GLY A CA 1
ATOM 560 C C . GLY A 1 71 ? 11.173 -12.482 -3.334 1.00 88.81 71 GLY A C 1
ATOM 561 O O . GLY A 1 71 ? 10.685 -12.104 -2.262 1.00 88.81 71 GLY A O 1
ATOM 562 N N . PHE A 1 72 ? 12.372 -12.092 -3.768 1.00 94.19 72 PHE A N 1
ATOM 563 C CA . PHE A 1 72 ? 13.251 -11.136 -3.096 1.00 94.19 72 PHE A CA 1
ATOM 564 C C . PHE A 1 72 ? 13.478 -9.937 -4.005 1.00 94.19 72 PHE A C 1
ATOM 566 O O . PHE A 1 72 ? 13.775 -10.113 -5.182 1.00 94.19 72 PHE A O 1
ATOM 573 N N . HIS A 1 73 ? 13.386 -8.737 -3.445 1.00 93.44 73 HIS A N 1
ATOM 574 C CA . HIS A 1 73 ? 13.652 -7.506 -4.174 1.00 93.44 73 HIS A CA 1
ATOM 575 C C . HIS A 1 73 ? 14.555 -6.575 -3.366 1.00 93.44 73 HIS A C 1
ATOM 577 O O . HIS A 1 73 ? 14.635 -6.657 -2.135 1.00 93.44 73 HIS A O 1
ATOM 583 N N . THR A 1 74 ? 15.214 -5.677 -4.088 1.00 93.12 74 THR A N 1
ATOM 584 C CA . THR A 1 74 ? 15.965 -4.554 -3.534 1.00 93.12 74 THR A CA 1
ATOM 585 C C . THR A 1 74 ? 15.164 -3.273 -3.753 1.00 93.12 74 THR A C 1
ATOM 587 O O . THR A 1 74 ? 14.508 -3.121 -4.780 1.00 93.12 74 THR A O 1
ATOM 590 N N . MET A 1 75 ? 15.183 -2.362 -2.781 1.00 95.06 75 MET A N 1
ATOM 591 C CA . MET A 1 75 ? 14.550 -1.046 -2.890 1.00 95.06 75 MET A CA 1
ATOM 592 C C . MET A 1 75 ? 15.491 0.032 -2.368 1.00 95.06 75 MET A C 1
ATOM 594 O O . MET A 1 75 ? 16.035 -0.098 -1.270 1.00 95.06 75 MET A O 1
ATOM 598 N N . THR A 1 76 ? 15.613 1.122 -3.117 1.00 95.19 76 THR A N 1
ATOM 599 C CA . THR A 1 76 ? 16.279 2.343 -2.658 1.00 95.19 76 THR A CA 1
ATOM 600 C C . THR A 1 76 ? 15.230 3.365 -2.223 1.00 95.19 76 THR A C 1
ATOM 602 O O . THR A 1 76 ? 14.215 3.578 -2.888 1.00 95.19 76 THR A O 1
ATOM 605 N N . ILE A 1 77 ? 15.446 3.965 -1.057 1.00 94.31 77 ILE A N 1
ATOM 606 C CA . ILE A 1 77 ? 14.654 5.069 -0.523 1.00 94.31 77 ILE A CA 1
ATOM 607 C C . ILE A 1 77 ? 15.573 6.287 -0.500 1.00 94.31 77 ILE A C 1
ATOM 609 O O . ILE A 1 77 ? 16.490 6.334 0.314 1.00 94.31 77 ILE A O 1
ATOM 613 N N . ASP A 1 78 ? 15.336 7.255 -1.382 1.00 92.12 78 ASP A N 1
ATOM 614 C CA . ASP A 1 78 ? 16.233 8.413 -1.549 1.00 92.12 78 ASP A CA 1
ATOM 615 C C . ASP A 1 78 ? 15.925 9.561 -0.582 1.00 92.12 78 ASP A C 1
ATOM 617 O O . ASP A 1 78 ? 16.801 10.330 -0.193 1.00 92.12 78 ASP A O 1
ATOM 621 N N . THR A 1 79 ? 14.662 9.682 -0.176 1.00 94.38 79 THR A N 1
ATOM 622 C CA . THR A 1 79 ? 14.166 10.743 0.707 1.00 94.38 79 THR A CA 1
ATOM 623 C C . THR A 1 79 ? 13.382 10.156 1.872 1.00 94.38 79 THR A C 1
ATOM 625 O O . THR A 1 79 ? 12.939 9.010 1.826 1.00 94.38 79 THR A O 1
ATOM 628 N N . ILE A 1 80 ? 13.221 10.934 2.947 1.00 95.06 80 ILE A N 1
ATOM 629 C CA . ILE A 1 80 ? 12.402 10.511 4.086 1.00 95.06 80 ILE A CA 1
ATOM 630 C C . ILE A 1 80 ? 10.962 10.314 3.600 1.00 95.06 80 ILE A C 1
ATOM 632 O O . ILE A 1 80 ? 10.365 11.232 3.036 1.00 95.06 80 ILE A O 1
ATOM 636 N N . ILE A 1 81 ? 10.403 9.130 3.845 1.00 96.25 81 ILE A N 1
ATOM 637 C CA . ILE A 1 81 ? 9.017 8.793 3.499 1.00 96.25 81 ILE A CA 1
ATOM 638 C C . ILE A 1 81 ? 8.245 8.327 4.728 1.00 96.25 81 ILE A C 1
ATOM 640 O O . ILE A 1 81 ? 8.822 7.801 5.681 1.00 96.25 81 ILE A O 1
ATOM 644 N N . ASP A 1 82 ? 6.926 8.490 4.705 1.00 96.06 82 ASP A N 1
ATOM 645 C CA . ASP A 1 82 ? 6.060 7.943 5.742 1.00 96.06 82 ASP A CA 1
ATOM 646 C C . ASP A 1 82 ? 5.796 6.433 5.532 1.00 96.06 82 ASP A C 1
ATOM 648 O O . ASP A 1 82 ? 5.885 5.928 4.402 1.00 96.06 82 ASP A O 1
ATOM 652 N N . PRO A 1 83 ? 5.424 5.692 6.592 1.00 96.69 83 PRO A N 1
ATOM 653 C CA . PRO A 1 83 ? 5.188 4.253 6.509 1.00 96.69 83 PRO A CA 1
ATOM 654 C C . PRO A 1 83 ? 4.084 3.840 5.525 1.00 96.69 83 PRO A C 1
ATOM 656 O O . PRO A 1 83 ? 4.170 2.777 4.908 1.00 96.69 83 PRO A O 1
ATOM 659 N N . LEU A 1 84 ? 3.052 4.668 5.323 1.00 95.81 84 LEU A N 1
ATOM 660 C CA . LEU A 1 84 ? 1.977 4.359 4.378 1.00 95.81 84 LEU A CA 1
ATOM 661 C C . LEU A 1 84 ? 2.460 4.500 2.930 1.00 95.81 84 LEU A C 1
ATOM 663 O O . LEU A 1 84 ? 2.117 3.669 2.087 1.00 95.81 84 LEU A O 1
ATOM 667 N N . THR A 1 85 ? 3.267 5.517 2.633 1.00 96.69 85 THR A N 1
ATOM 668 C CA . THR A 1 85 ? 3.954 5.643 1.341 1.00 96.69 85 THR A CA 1
ATOM 669 C C . THR A 1 85 ? 4.909 4.478 1.113 1.00 96.69 85 THR A C 1
ATOM 671 O O . THR A 1 85 ? 4.927 3.913 0.019 1.00 96.69 85 THR A O 1
ATOM 674 N N . PHE A 1 86 ? 5.635 4.044 2.145 1.00 97.50 86 PHE A N 1
ATOM 675 C CA . PHE A 1 86 ? 6.509 2.879 2.043 1.00 97.50 86 PHE A CA 1
ATOM 676 C C . PHE A 1 86 ? 5.729 1.594 1.724 1.00 97.50 86 PHE A C 1
ATOM 678 O O . PHE A 1 86 ? 6.092 0.889 0.787 1.00 97.50 86 PHE A O 1
ATOM 685 N N . LEU A 1 87 ? 4.591 1.340 2.385 1.00 97.25 87 LEU A N 1
ATOM 686 C CA . LEU A 1 87 ? 3.697 0.220 2.045 1.00 97.25 87 LEU A CA 1
ATOM 687 C C . LEU A 1 87 ? 3.241 0.252 0.578 1.00 97.25 87 LEU A C 1
ATOM 689 O O . LEU A 1 87 ? 3.209 -0.793 -0.067 1.00 97.25 87 LEU A O 1
ATOM 693 N N . LYS A 1 88 ? 2.919 1.430 0.029 1.00 96.50 88 LYS A N 1
ATOM 694 C CA . LYS A 1 88 ? 2.554 1.577 -1.394 1.00 96.50 88 LYS A CA 1
ATOM 695 C C . LYS A 1 88 ? 3.718 1.249 -2.326 1.00 96.50 88 LYS A C 1
ATOM 697 O O . LYS A 1 88 ? 3.508 0.563 -3.322 1.00 96.50 88 LYS A O 1
ATOM 702 N N . LYS A 1 89 ? 4.936 1.693 -1.995 1.00 96.94 89 LYS A N 1
ATOM 703 C CA . LYS A 1 89 ? 6.143 1.333 -2.754 1.00 96.94 89 LYS A CA 1
ATOM 704 C C . LYS A 1 89 ? 6.395 -0.175 -2.720 1.00 96.94 89 LYS A C 1
ATOM 706 O O . LYS A 1 89 ? 6.702 -0.750 -3.754 1.00 96.94 89 LYS A O 1
ATOM 711 N N . ILE A 1 90 ? 6.207 -0.820 -1.565 1.00 95.62 90 ILE A N 1
ATOM 712 C CA . ILE A 1 90 ? 6.326 -2.280 -1.422 1.00 95.62 90 ILE A CA 1
ATOM 713 C C . ILE A 1 90 ? 5.297 -2.978 -2.316 1.00 95.62 90 ILE A C 1
ATOM 715 O O . ILE A 1 90 ? 5.656 -3.841 -3.104 1.00 95.62 90 ILE A O 1
ATOM 719 N N . ALA A 1 91 ? 4.030 -2.575 -2.250 1.00 95.19 91 ALA A N 1
ATOM 720 C CA . ALA A 1 91 ? 2.981 -3.143 -3.092 1.00 95.19 91 ALA A CA 1
ATOM 721 C C . ALA A 1 91 ? 3.308 -3.030 -4.592 1.00 95.19 91 ALA A C 1
ATOM 723 O O . ALA A 1 91 ? 3.181 -4.010 -5.317 1.00 95.19 91 ALA A O 1
ATOM 724 N N . SER A 1 92 ? 3.813 -1.872 -5.029 1.00 94.31 92 SER A N 1
ATOM 725 C CA . SER A 1 92 ? 4.248 -1.660 -6.413 1.00 94.31 92 SER A CA 1
ATOM 726 C C . SER A 1 92 ? 5.459 -2.511 -6.800 1.00 94.31 92 SER A C 1
ATOM 728 O O . SER A 1 92 ? 5.501 -3.016 -7.914 1.00 94.31 92 SER A O 1
ATOM 730 N N . LEU A 1 93 ? 6.440 -2.670 -5.906 1.00 93.94 93 LEU A N 1
ATOM 731 C CA . LEU A 1 93 ? 7.663 -3.437 -6.169 1.00 93.94 93 LEU A CA 1
ATOM 732 C C . LEU A 1 93 ? 7.382 -4.931 -6.370 1.00 93.94 93 LEU A C 1
ATOM 734 O O . LEU A 1 93 ? 8.050 -5.578 -7.167 1.00 93.94 93 LEU A O 1
ATOM 738 N N . PHE A 1 94 ? 6.403 -5.467 -5.639 1.00 92.88 94 PHE A N 1
ATOM 739 C CA . PHE A 1 94 ? 6.043 -6.885 -5.673 1.00 92.88 94 PHE A CA 1
ATOM 740 C C . PHE A 1 94 ? 4.820 -7.195 -6.558 1.00 92.88 94 PHE A C 1
ATOM 742 O O . PHE A 1 94 ? 4.397 -8.349 -6.592 1.00 92.88 94 PHE A O 1
ATOM 749 N N . ASP A 1 95 ? 4.245 -6.194 -7.237 1.00 92.88 95 ASP A N 1
ATOM 750 C CA . ASP A 1 95 ? 2.991 -6.301 -8.006 1.00 92.88 95 ASP A CA 1
ATOM 751 C C . ASP A 1 95 ? 1.834 -6.916 -7.186 1.00 92.88 95 ASP A C 1
ATOM 753 O O . ASP A 1 95 ? 1.203 -7.914 -7.542 1.00 92.88 95 ASP A O 1
ATOM 757 N N . LEU A 1 96 ? 1.598 -6.344 -6.001 1.00 93.56 96 LEU A N 1
ATOM 758 C CA . LEU A 1 96 ? 0.574 -6.783 -5.052 1.00 93.56 96 LEU A CA 1
ATOM 759 C C . LEU A 1 96 ? -0.423 -5.662 -4.755 1.00 93.56 96 LEU A C 1
ATOM 761 O O . LEU A 1 96 ? -0.120 -4.473 -4.786 1.00 93.56 96 LEU A O 1
ATOM 765 N N . GLU A 1 97 ? -1.628 -6.053 -4.364 1.00 93.00 97 GLU A N 1
ATOM 766 C CA . GLU A 1 97 ? -2.652 -5.161 -3.848 1.00 93.00 97 GLU A CA 1
ATOM 767 C C . GLU A 1 97 ? -2.663 -5.162 -2.312 1.00 93.00 97 GLU A C 1
ATOM 769 O O . GLU A 1 97 ? -2.650 -6.211 -1.659 1.00 93.00 97 GLU A O 1
ATOM 774 N N . ILE A 1 98 ? -2.765 -3.967 -1.723 1.00 93.38 98 ILE A N 1
ATOM 775 C CA . ILE A 1 98 ? -2.842 -3.792 -0.268 1.00 93.38 98 ILE A CA 1
ATOM 776 C C . ILE A 1 98 ? -4.283 -3.937 0.209 1.00 93.38 98 ILE A C 1
ATOM 778 O O . ILE A 1 98 ? -5.199 -3.284 -0.305 1.00 93.38 98 ILE A O 1
ATOM 782 N N . GLN A 1 99 ? -4.480 -4.712 1.271 1.00 93.38 99 GLN A N 1
ATOM 783 C CA . GLN A 1 99 ? -5.755 -4.804 1.961 1.00 93.38 99 GLN A CA 1
ATOM 784 C C . GLN A 1 99 ? -5.619 -4.529 3.460 1.00 93.38 99 GLN A C 1
ATOM 786 O O . GLN A 1 99 ? -4.861 -5.177 4.170 1.00 93.38 99 GLN A O 1
ATOM 791 N N . TYR A 1 100 ? -6.434 -3.600 3.955 1.00 93.62 100 TYR A N 1
ATOM 792 C CA . TYR A 1 100 ? -6.537 -3.282 5.377 1.00 93.62 100 TYR A CA 1
ATOM 793 C C . TYR A 1 100 ? -7.744 -3.990 5.980 1.00 93.62 100 TYR A C 1
ATOM 795 O O . TYR A 1 100 ? -8.843 -3.927 5.420 1.00 93.62 100 TYR A O 1
ATOM 803 N N . ARG A 1 101 ? -7.565 -4.646 7.125 1.00 93.69 101 ARG A N 1
ATOM 804 C CA . ARG A 1 101 ? -8.667 -5.273 7.861 1.00 93.69 101 ARG A CA 1
ATOM 805 C C . ARG A 1 101 ? -8.438 -5.240 9.362 1.00 93.69 101 ARG A C 1
ATOM 807 O O . ARG A 1 101 ? -7.306 -5.143 9.829 1.00 93.69 101 ARG A O 1
ATOM 814 N N . VAL A 1 102 ? -9.522 -5.392 10.106 1.00 94.00 102 VAL A N 1
ATOM 815 C CA . VAL A 1 102 ? -9.486 -5.622 11.549 1.00 94.00 102 VAL A CA 1
ATOM 816 C C . VAL A 1 102 ? -10.151 -6.936 11.905 1.00 94.00 102 VAL A C 1
ATOM 818 O O . VAL A 1 102 ? -11.005 -7.442 11.175 1.00 94.00 102 VAL A O 1
ATOM 821 N N . GLU A 1 103 ? -9.746 -7.473 13.043 1.00 92.94 103 GLU A N 1
ATOM 822 C CA . GLU A 1 103 ? -10.421 -8.572 13.710 1.00 92.94 103 GLU A CA 1
ATOM 823 C C . GLU A 1 103 ? -11.169 -8.032 14.925 1.00 92.94 103 GLU A C 1
ATOM 825 O O . GLU A 1 103 ? -10.625 -7.248 15.709 1.00 92.94 103 GLU A O 1
ATOM 830 N N . VAL A 1 104 ? -12.434 -8.425 15.045 1.00 90.81 104 VAL A N 1
ATOM 831 C CA . VAL A 1 104 ? -13.356 -7.950 16.076 1.00 90.81 104 VAL A CA 1
ATOM 832 C C . VAL A 1 104 ? -13.858 -9.153 16.856 1.00 90.81 104 VAL A C 1
ATOM 834 O O . VAL A 1 104 ? -14.339 -10.117 16.263 1.00 90.81 104 VAL A O 1
ATOM 837 N N . VAL A 1 105 ? -13.767 -9.077 18.180 1.00 90.75 105 VAL A N 1
ATOM 838 C CA . VAL A 1 105 ? -14.322 -10.071 19.101 1.00 90.75 105 VAL A CA 1
ATOM 839 C C . VAL A 1 105 ? -15.287 -9.345 20.031 1.00 90.75 105 VAL A C 1
ATOM 841 O O . VAL A 1 105 ? -14.905 -8.422 20.752 1.00 90.75 105 VAL A O 1
ATOM 844 N N . GLY A 1 106 ? -16.566 -9.724 19.979 1.00 89.44 106 GLY A N 1
ATOM 845 C CA . GLY A 1 106 ? -17.630 -8.997 20.671 1.00 89.44 106 GLY A CA 1
ATOM 846 C C . GLY A 1 106 ? -17.755 -7.559 20.155 1.00 89.44 106 GLY A C 1
ATOM 847 O O . GLY A 1 106 ? -17.996 -7.342 18.971 1.00 89.44 106 GLY A O 1
ATOM 848 N N . SER A 1 107 ? -17.585 -6.581 21.046 1.00 87.31 107 SER A N 1
ATOM 849 C CA . SER A 1 107 ? -17.641 -5.143 20.738 1.00 87.31 107 SER A CA 1
ATOM 850 C C . SER A 1 107 ? -16.264 -4.482 20.589 1.00 87.31 107 SER A C 1
ATOM 852 O O . SER A 1 107 ? -16.187 -3.261 20.460 1.00 87.31 107 SER A O 1
ATOM 854 N N . GLN A 1 108 ? -15.173 -5.256 20.618 1.00 89.69 108 GLN A N 1
ATOM 855 C CA . GLN A 1 108 ? -13.811 -4.722 20.626 1.00 89.69 108 GLN A CA 1
ATOM 856 C C . GLN A 1 108 ? -13.009 -5.162 19.404 1.00 89.69 108 GLN A C 1
ATOM 858 O O . GLN A 1 108 ? -13.043 -6.320 18.988 1.00 89.69 108 GLN A O 1
ATOM 863 N N . ILE A 1 109 ? -12.238 -4.222 18.853 1.00 91.50 109 ILE A N 1
ATOM 864 C CA . ILE A 1 109 ? -11.218 -4.526 17.850 1.00 91.50 109 ILE A CA 1
ATOM 865 C C . ILE A 1 109 ? -10.008 -5.112 18.576 1.00 91.50 109 ILE A C 1
ATOM 867 O O . ILE A 1 109 ? -9.378 -4.424 19.377 1.00 91.50 109 ILE A O 1
ATOM 871 N N . VAL A 1 110 ? -9.666 -6.362 18.272 1.00 93.12 110 VAL A N 1
ATOM 872 C CA . VAL A 1 110 ? -8.574 -7.086 18.941 1.00 93.12 110 VAL A CA 1
ATOM 873 C C . VAL A 1 110 ? -7.282 -7.099 18.134 1.00 93.12 110 VAL A C 1
ATOM 875 O O . VAL A 1 110 ? -6.207 -7.294 18.698 1.00 93.12 110 VAL A O 1
ATOM 878 N N . SER A 1 111 ? -7.346 -6.907 16.814 1.00 93.88 111 SER A N 1
ATOM 879 C CA . SER A 1 111 ? -6.156 -6.869 15.958 1.00 93.88 111 SER A CA 1
ATOM 880 C C . SER A 1 111 ? -6.388 -6.108 14.658 1.00 93.88 111 SER A C 1
ATOM 882 O O . SER A 1 111 ? -7.497 -6.055 14.127 1.00 93.88 111 SER A O 1
ATOM 884 N N . TRP A 1 112 ? -5.307 -5.521 14.151 1.00 95.44 112 TRP A N 1
ATOM 885 C CA . TRP A 1 112 ? -5.262 -4.697 12.948 1.00 95.44 112 TRP A CA 1
ATOM 886 C C . TRP A 1 112 ? -4.263 -5.319 11.984 1.00 95.44 112 TRP A C 1
ATOM 888 O O . TRP A 1 112 ? -3.141 -5.617 12.389 1.00 95.44 112 TRP A O 1
ATOM 898 N N . TYR A 1 113 ? -4.654 -5.515 10.729 1.00 95.81 113 TYR A N 1
ATOM 899 C CA . TYR A 1 113 ? -3.840 -6.226 9.751 1.00 95.81 113 TYR A CA 1
ATOM 900 C C . TYR A 1 113 ? -3.713 -5.470 8.435 1.00 95.81 113 TYR A C 1
ATOM 902 O O . TYR A 1 113 ? -4.690 -4.912 7.925 1.00 95.81 113 TYR A O 1
ATOM 910 N N . VAL A 1 114 ? -2.508 -5.529 7.872 1.00 96.44 114 VAL A N 1
ATOM 911 C CA . VAL A 1 114 ? -2.224 -5.183 6.478 1.00 96.44 114 VAL A CA 1
ATOM 912 C C . VAL A 1 114 ? -1.869 -6.469 5.741 1.00 96.44 114 VAL A C 1
ATOM 914 O O . VAL A 1 114 ? -0.878 -7.124 6.064 1.00 96.44 114 VAL A O 1
ATOM 917 N N . ASP A 1 115 ? -2.704 -6.851 4.783 1.00 95.12 115 ASP A N 1
ATOM 918 C CA . ASP A 1 115 ? -2.466 -7.974 3.885 1.00 95.12 115 ASP A CA 1
ATOM 919 C C . ASP A 1 115 ? -1.883 -7.454 2.550 1.00 95.12 115 ASP A C 1
ATOM 921 O O . ASP A 1 115 ? -2.255 -6.372 2.085 1.00 95.12 115 ASP A O 1
ATOM 925 N N . MET A 1 116 ? -1.011 -8.244 1.920 1.00 94.94 116 MET A N 1
ATOM 926 C CA . MET A 1 116 ? -0.479 -8.035 0.565 1.00 94.94 116 MET A CA 1
ATOM 927 C C . MET A 1 116 ? -0.866 -9.235 -0.297 1.00 94.94 116 MET A C 1
ATOM 929 O O . MET A 1 116 ? -0.384 -10.347 -0.074 1.00 94.94 116 MET A O 1
ATOM 933 N N . VAL A 1 117 ? -1.767 -9.031 -1.253 1.00 92.31 117 VAL A N 1
ATOM 934 C CA . VAL A 1 117 ? -2.384 -10.109 -2.042 1.00 92.31 117 VAL A CA 1
ATOM 935 C C . VAL A 1 117 ? -2.304 -9.795 -3.528 1.00 92.31 117 VAL A C 1
ATOM 937 O O . VAL A 1 117 ? -2.432 -8.641 -3.904 1.00 92.31 117 VAL A O 1
ATOM 940 N N . LYS A 1 118 ? -2.172 -10.802 -4.400 1.00 89.12 118 LYS A N 1
ATOM 941 C CA . LYS A 1 118 ? -2.138 -10.567 -5.860 1.00 89.12 118 LYS A CA 1
ATOM 942 C C . LYS A 1 118 ? -3.387 -9.865 -6.396 1.00 89.12 118 LYS A C 1
ATOM 944 O O . LYS A 1 118 ? -3.317 -9.107 -7.349 1.00 89.12 118 LYS A O 1
ATOM 949 N N . LYS A 1 119 ? -4.548 -10.159 -5.807 1.00 86.31 119 LYS A N 1
ATOM 950 C CA . LYS A 1 119 ? -5.831 -9.573 -6.204 1.00 86.31 119 LYS A CA 1
ATOM 951 C C . LYS A 1 119 ? -6.782 -9.560 -5.015 1.00 86.31 119 LYS A C 1
ATOM 953 O O . LYS A 1 119 ? -7.069 -10.607 -4.429 1.00 86.31 119 LYS A O 1
ATOM 958 N N . ARG A 1 120 ? -7.304 -8.391 -4.646 1.00 78.94 120 ARG A N 1
ATOM 959 C CA . ARG A 1 120 ? -8.318 -8.245 -3.586 1.00 78.94 120 ARG A CA 1
ATOM 960 C C . ARG A 1 120 ? -9.667 -8.796 -4.025 1.00 78.94 120 ARG A C 1
ATOM 962 O O . ARG A 1 120 ? -10.426 -9.300 -3.192 1.00 78.94 120 ARG A O 1
ATOM 969 N N . GLY A 1 121 ? -9.964 -8.667 -5.318 1.00 70.75 121 GLY A N 1
ATOM 970 C CA . GLY A 1 121 ? -11.202 -9.112 -5.945 1.00 70.75 121 GLY A CA 1
ATOM 971 C C . GLY A 1 121 ? -11.235 -10.617 -6.200 1.00 70.75 121 GLY A C 1
ATOM 972 O O . GLY A 1 121 ? -10.230 -11.229 -6.554 1.00 70.75 121 GLY A O 1
ATOM 973 N N . ARG A 1 122 ? -12.424 -11.203 -6.059 1.00 67.00 122 ARG A N 1
ATOM 974 C CA . ARG A 1 122 ? -12.730 -12.559 -6.525 1.00 67.00 122 ARG A CA 1
ATOM 975 C C . ARG A 1 122 ? -13.727 -12.461 -7.665 1.00 67.00 122 ARG A C 1
ATOM 977 O O . ARG A 1 122 ? -14.566 -11.560 -7.679 1.00 67.00 122 ARG A O 1
ATOM 984 N N . GLU A 1 123 ? -13.609 -13.364 -8.625 1.00 67.00 123 GLU A N 1
ATOM 985 C CA . GLU A 1 123 ? -14.611 -13.496 -9.669 1.00 67.00 123 GLU A CA 1
ATOM 986 C C . GLU A 1 123 ? -15.901 -14.014 -9.029 1.00 67.00 123 GLU A C 1
ATOM 988 O O . GLU A 1 123 ? -15.977 -15.149 -8.570 1.00 67.00 123 GLU A O 1
ATOM 993 N N . ASN A 1 124 ? -16.901 -13.141 -8.927 1.00 68.38 124 ASN A N 1
ATOM 994 C CA . ASN A 1 124 ? -18.168 -13.469 -8.273 1.00 68.38 124 ASN A CA 1
ATOM 995 C C . ASN A 1 124 ? -19.210 -14.025 -9.262 1.00 68.38 124 ASN A C 1
ATOM 997 O O . ASN A 1 124 ? -20.383 -14.108 -8.907 1.00 68.38 124 ASN A O 1
ATOM 1001 N N . GLY A 1 125 ? -18.816 -14.319 -10.510 1.00 66.56 125 GLY A N 1
ATOM 1002 C CA . GLY A 1 125 ? -19.724 -14.745 -11.584 1.00 66.56 125 GLY A CA 1
ATOM 1003 C C . GLY A 1 125 ? -20.803 -13.715 -11.942 1.00 66.56 125 GLY A C 1
ATOM 1004 O O . GLY A 1 125 ? -21.793 -14.055 -12.582 1.00 66.56 125 GLY A O 1
ATOM 1005 N N . LYS A 1 126 ? -20.652 -12.464 -11.488 1.00 64.31 126 LYS A N 1
ATOM 1006 C CA . LYS A 1 126 ? -21.589 -11.381 -11.783 1.00 64.31 126 LYS A CA 1
ATOM 1007 C C . LYS A 1 126 ? -21.150 -10.660 -13.045 1.00 64.31 126 LYS A C 1
ATOM 1009 O O . LYS A 1 126 ? -20.142 -9.958 -13.034 1.00 64.31 126 LYS A O 1
ATOM 1014 N N . GLU A 1 127 ? -21.941 -10.805 -14.092 1.00 61.56 127 GLU A N 1
ATOM 1015 C CA . GLU A 1 127 ? -21.872 -9.946 -15.264 1.00 61.56 127 GLU A CA 1
ATOM 1016 C C . GLU A 1 127 ? -22.612 -8.644 -14.961 1.00 61.56 127 GLU A C 1
ATOM 1018 O O . GLU A 1 127 ? -23.746 -8.661 -14.480 1.00 61.56 127 GLU A O 1
ATOM 1023 N N . VAL A 1 128 ? -21.964 -7.504 -15.198 1.00 54.88 128 VAL A N 1
ATOM 1024 C CA . VAL A 1 128 ? -22.620 -6.215 -15.003 1.00 54.88 128 VAL A CA 1
ATOM 1025 C C . VAL A 1 128 ? -23.302 -5.800 -16.298 1.00 54.88 128 VAL A C 1
ATOM 1027 O O . VAL A 1 128 ? -22.635 -5.499 -17.284 1.00 54.88 128 VAL A O 1
ATOM 1030 N N . THR A 1 129 ? -24.635 -5.741 -16.280 1.00 56.44 129 THR A N 1
ATOM 1031 C CA . THR A 1 129 ? -25.421 -5.285 -17.433 1.00 56.44 129 THR A CA 1
ATOM 1032 C C . THR A 1 129 ? -25.788 -3.806 -17.283 1.00 56.44 129 THR A C 1
ATOM 1034 O O . THR A 1 129 ? -26.369 -3.392 -16.272 1.00 56.44 129 THR A O 1
ATOM 1037 N N . LEU A 1 130 ? -25.461 -3.001 -18.300 1.00 46.00 130 LEU A N 1
ATOM 1038 C CA . LEU A 1 130 ? -25.822 -1.581 -18.374 1.00 46.00 130 LEU A CA 1
ATOM 1039 C C . LEU A 1 130 ? -27.355 -1.427 -18.312 1.00 46.00 130 LEU A C 1
ATOM 1041 O O . LEU A 1 130 ? -28.069 -2.093 -19.057 1.00 46.00 130 LEU A O 1
ATOM 1045 N N . GLY A 1 131 ? -27.870 -0.575 -17.421 1.00 52.03 131 GLY A N 1
ATOM 1046 C CA . GLY A 1 131 ? -29.314 -0.356 -17.247 1.00 52.03 131 GLY A CA 1
ATOM 1047 C C . GLY A 1 131 ? -30.021 -1.305 -16.268 1.00 52.03 131 GLY A C 1
ATOM 1048 O O . GLY A 1 131 ? -31.183 -1.069 -15.947 1.00 52.03 131 GLY A O 1
ATOM 1049 N N . LYS A 1 132 ? -29.332 -2.331 -15.747 1.00 60.94 132 LYS A N 1
ATOM 1050 C CA . LYS A 1 132 ? -29.821 -3.164 -14.633 1.00 60.94 132 LYS A CA 1
ATOM 1051 C C . LYS A 1 132 ? -28.999 -2.935 -13.369 1.00 60.94 132 LYS A C 1
ATOM 1053 O O . LYS A 1 132 ? -29.525 -2.455 -12.372 1.00 60.94 132 LYS A O 1
ATOM 1058 N N . ASP A 1 133 ? -27.703 -3.239 -13.438 1.00 43.34 133 ASP A N 1
ATOM 1059 C CA . ASP A 1 133 ? -26.789 -3.200 -12.288 1.00 43.34 133 ASP A CA 1
ATOM 1060 C C . ASP A 1 133 ? -25.878 -1.953 -12.295 1.00 43.34 133 ASP A C 1
ATOM 1062 O O . ASP A 1 133 ? -25.227 -1.646 -11.297 1.00 43.34 133 ASP A O 1
ATOM 1066 N N . LEU A 1 134 ? -25.836 -1.215 -13.413 1.00 45.34 134 LEU A N 1
ATOM 1067 C CA . LEU A 1 134 ? -25.064 0.018 -13.590 1.00 45.34 134 LEU A CA 1
ATOM 1068 C C . LEU A 1 134 ? -25.946 1.111 -14.212 1.00 45.34 134 LEU A C 1
ATOM 1070 O O . LEU A 1 134 ? -26.400 0.973 -15.348 1.00 45.34 134 LEU A O 1
ATOM 1074 N N . VAL A 1 135 ? -26.149 2.212 -13.476 1.00 55.12 135 VAL A N 1
ATOM 1075 C CA . VAL A 1 135 ? -26.878 3.412 -13.946 1.00 55.12 135 VAL A CA 1
ATOM 1076 C C . VAL A 1 135 ? -26.102 4.134 -15.060 1.00 55.12 135 VAL A C 1
ATOM 1078 O O . VAL A 1 135 ? -26.694 4.777 -15.919 1.00 55.12 135 VAL A O 1
ATOM 1081 N N . GLY A 1 136 ? -24.776 3.977 -15.100 1.00 46.69 136 GLY A N 1
ATOM 1082 C CA . GLY A 1 136 ? -23.931 4.450 -16.192 1.00 46.69 136 GLY A CA 1
ATOM 1083 C C . GLY A 1 136 ? -22.470 4.055 -15.997 1.00 46.69 136 GLY A C 1
ATOM 1084 O O . GLY A 1 136 ? -21.990 3.962 -14.869 1.00 46.69 136 GLY A O 1
ATOM 1085 N N . VAL A 1 137 ? -21.758 3.826 -17.099 1.00 49.41 137 VAL A N 1
ATOM 1086 C CA . VAL A 1 137 ? -20.312 3.570 -17.118 1.00 49.41 137 VAL A CA 1
ATOM 1087 C C . VAL A 1 137 ? -19.639 4.742 -17.812 1.00 49.41 137 VAL A C 1
ATOM 1089 O O . VAL A 1 137 ? -19.914 5.014 -18.978 1.00 49.41 137 VAL A O 1
ATOM 1092 N N . ARG A 1 138 ? -18.739 5.434 -17.112 1.00 48.91 138 ARG A N 1
ATOM 1093 C CA . ARG A 1 138 ? -17.882 6.455 -17.720 1.00 48.91 138 ARG A CA 1
ATOM 1094 C C . ARG A 1 138 ? -16.518 5.841 -18.011 1.00 48.91 138 ARG A C 1
ATOM 1096 O O . ARG A 1 138 ? -15.705 5.697 -17.102 1.00 48.91 138 ARG A O 1
ATOM 1103 N N . ARG A 1 139 ? -16.280 5.480 -19.272 1.00 41.78 139 ARG A N 1
ATOM 1104 C CA . ARG A 1 139 ? -14.974 5.024 -19.763 1.00 41.78 139 ARG A CA 1
ATOM 1105 C C . ARG A 1 139 ? -14.175 6.247 -20.208 1.00 41.78 139 ARG A C 1
ATOM 1107 O O . ARG A 1 139 ? -14.609 6.971 -21.098 1.00 41.78 139 ARG A O 1
ATOM 1114 N N . ILE A 1 140 ? -13.046 6.501 -19.556 1.00 48.03 140 ILE A N 1
ATOM 1115 C CA . ILE A 1 140 ? -12.091 7.534 -19.966 1.00 48.03 140 ILE A CA 1
ATOM 1116 C C . ILE A 1 140 ? -10.903 6.779 -20.551 1.00 48.03 140 ILE A C 1
ATOM 1118 O O . ILE A 1 140 ? -10.137 6.169 -19.812 1.00 48.03 140 ILE A O 1
ATOM 1122 N N . GLU A 1 141 ? -10.799 6.754 -21.876 1.00 43.41 141 GLU A N 1
ATOM 1123 C CA . GLU A 1 141 ? -9.665 6.143 -22.567 1.00 43.41 141 GLU A CA 1
ATOM 1124 C C . GLU A 1 141 ? -8.627 7.211 -22.889 1.00 43.41 141 GLU A C 1
ATOM 1126 O O . GLU A 1 141 ? -8.891 8.157 -23.632 1.00 43.41 141 GLU A O 1
ATOM 1131 N N . HIS A 1 142 ? -7.433 7.061 -22.323 1.00 40.69 142 HIS A N 1
ATOM 1132 C CA . HIS A 1 142 ? -6.280 7.871 -22.685 1.00 40.69 142 HIS A CA 1
ATOM 1133 C C . HIS A 1 142 ? -5.508 7.154 -23.800 1.00 40.69 142 HIS A C 1
ATOM 1135 O O . HIS A 1 142 ? -4.591 6.388 -23.544 1.00 40.69 142 HIS A O 1
ATOM 1141 N N . SER A 1 143 ? -5.872 7.402 -25.059 1.00 52.53 143 SER A N 1
ATOM 1142 C CA . SER A 1 143 ? -5.187 6.857 -26.249 1.00 52.53 143 SER A CA 1
ATOM 1143 C C . SER A 1 143 ? -3.894 7.603 -26.622 1.00 52.53 143 SER A C 1
ATOM 1145 O O . SER A 1 143 ? -3.337 7.393 -27.705 1.00 52.53 143 SER A O 1
ATOM 1147 N N . ARG A 1 144 ? -3.427 8.504 -25.746 1.00 53.59 144 ARG A N 1
ATOM 1148 C CA . ARG A 1 144 ? -2.253 9.353 -25.996 1.00 53.59 144 ARG A CA 1
ATOM 1149 C C . ARG A 1 144 ? -0.942 8.570 -25.923 1.00 53.59 144 ARG A C 1
ATOM 1151 O O . ARG A 1 144 ? -0.076 8.832 -26.743 1.00 53.59 144 ARG A O 1
ATOM 1158 N N . ASP A 1 145 ? -0.858 7.572 -25.042 1.00 57.91 145 ASP A N 1
ATOM 1159 C CA . ASP A 1 145 ? 0.381 6.813 -24.799 1.00 57.91 145 ASP A CA 1
ATOM 1160 C C . ASP A 1 145 ? 0.415 5.454 -25.524 1.00 57.91 145 ASP A C 1
ATOM 1162 O O . ASP A 1 145 ? 1.315 4.644 -25.318 1.00 57.91 145 ASP A O 1
ATOM 1166 N N . VAL A 1 146 ? -0.568 5.181 -26.392 1.00 64.88 146 VAL A N 1
ATOM 1167 C CA . VAL A 1 146 ? -0.565 3.972 -27.225 1.00 64.88 146 VAL A CA 1
ATOM 1168 C C . VAL A 1 146 ? 0.444 4.152 -28.359 1.00 64.88 146 VAL A C 1
ATOM 1170 O O . VAL A 1 146 ? 0.211 4.946 -29.277 1.00 64.88 146 VAL A O 1
ATOM 1173 N N . CYS A 1 147 ? 1.539 3.393 -28.307 1.00 67.94 147 CYS A N 1
ATOM 1174 C CA . CYS A 1 147 ? 2.506 3.261 -29.391 1.00 67.94 147 CYS A CA 1
ATOM 1175 C C . CYS A 1 147 ? 2.354 1.905 -30.095 1.00 67.94 147 CYS A C 1
ATOM 1177 O O . CYS A 1 147 ? 1.971 0.904 -29.497 1.00 67.94 147 CYS A O 1
ATOM 1179 N N . THR A 1 148 ? 2.626 1.889 -31.395 1.00 76.75 148 THR A N 1
ATOM 1180 C CA . THR A 1 148 ? 2.602 0.688 -32.249 1.00 76.75 148 THR A CA 1
ATOM 1181 C C . THR A 1 148 ? 3.998 0.361 -32.788 1.00 76.75 148 THR A C 1
ATOM 1183 O O . THR A 1 148 ? 4.176 -0.608 -33.526 1.00 76.75 148 THR A O 1
ATOM 1186 N N . ALA A 1 149 ? 4.980 1.209 -32.477 1.00 78.69 149 ALA A N 1
ATOM 1187 C CA . ALA A 1 149 ? 6.402 0.985 -32.674 1.00 78.69 149 ALA A CA 1
ATOM 1188 C C . ALA A 1 149 ? 7.168 1.651 -31.523 1.00 78.69 149 ALA A C 1
ATOM 1190 O O . ALA A 1 149 ? 6.839 2.777 -31.149 1.00 78.69 149 ALA A O 1
ATOM 1191 N N . LEU A 1 150 ? 8.180 0.983 -30.975 1.00 81.12 150 LEU A N 1
ATOM 1192 C CA . LEU A 1 150 ? 9.014 1.496 -29.890 1.00 81.12 150 LEU A CA 1
ATOM 1193 C C . LEU A 1 150 ? 10.466 1.604 -30.360 1.00 81.12 150 LEU A C 1
ATOM 1195 O O . LEU A 1 150 ? 11.072 0.603 -30.743 1.00 81.12 150 LEU A O 1
ATOM 1199 N N . VAL A 1 151 ? 11.014 2.817 -30.327 1.00 83.06 151 VAL A N 1
ATOM 1200 C CA . VAL A 1 151 ? 12.422 3.109 -30.622 1.00 83.06 151 VAL A CA 1
ATOM 1201 C C . VAL A 1 151 ? 13.196 3.066 -29.306 1.00 83.06 151 VAL A C 1
ATOM 1203 O O . VAL A 1 151 ? 13.006 3.931 -28.449 1.00 83.06 151 VAL A O 1
ATOM 1206 N N . GLY A 1 152 ? 14.058 2.064 -29.146 1.00 76.50 152 GLY A N 1
ATOM 1207 C CA . GLY A 1 152 ? 14.998 1.982 -28.029 1.00 76.50 152 GLY A CA 1
ATOM 1208 C C . GLY A 1 152 ? 16.320 2.654 -28.395 1.00 76.50 152 GLY A C 1
ATOM 1209 O O . GLY A 1 152 ? 16.920 2.269 -29.400 1.00 76.50 152 GLY A O 1
ATOM 1210 N N . PHE A 1 153 ? 16.782 3.633 -27.613 1.00 78.69 153 PHE A N 1
ATOM 1211 C CA . PHE A 1 153 ? 18.067 4.294 -27.873 1.00 78.69 153 PHE A CA 1
ATOM 1212 C C . PHE A 1 153 ? 18.841 4.672 -26.603 1.00 78.69 153 PHE A C 1
ATOM 1214 O O . PHE A 1 153 ? 18.243 4.974 -25.571 1.00 78.69 153 PHE A O 1
ATOM 1221 N N . VAL A 1 154 ? 20.174 4.696 -26.702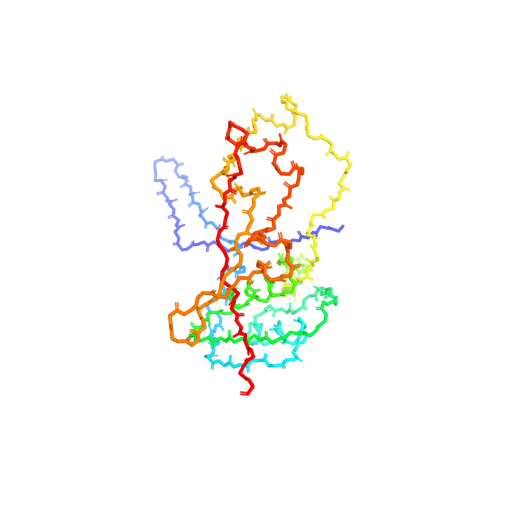 1.00 76.62 154 VAL A N 1
ATOM 1222 C CA . VAL A 1 154 ? 21.119 5.115 -25.648 1.00 76.62 154 VAL A CA 1
ATOM 1223 C C . VAL A 1 154 ? 22.164 6.063 -26.246 1.00 76.62 154 VAL A C 1
ATOM 1225 O O . VAL A 1 154 ? 22.583 5.876 -27.388 1.00 76.62 154 VAL A O 1
ATOM 1228 N N . GLN A 1 155 ? 22.596 7.078 -25.491 1.00 76.88 155 GLN A N 1
ATOM 1229 C CA . GLN A 1 155 ? 23.762 7.890 -25.861 1.00 76.88 155 GLN A CA 1
ATOM 1230 C C . GLN A 1 155 ? 25.056 7.132 -25.530 1.00 76.88 155 GLN A C 1
ATOM 1232 O O . GLN A 1 155 ? 25.319 6.831 -24.369 1.00 76.88 155 GLN A O 1
ATOM 1237 N N . GLY A 1 156 ? 25.844 6.809 -26.554 1.00 67.81 156 GLY A N 1
ATOM 1238 C CA . GLY A 1 156 ? 27.190 6.250 -26.439 1.00 67.81 156 GLY A CA 1
ATOM 1239 C C . GLY A 1 156 ? 28.276 7.329 -26.340 1.00 67.81 156 GLY A C 1
ATOM 1240 O O . GLY A 1 156 ? 27.991 8.523 -26.245 1.00 67.81 156 GLY A O 1
ATOM 1241 N N . GLU A 1 157 ? 29.544 6.913 -26.372 1.00 64.06 157 GLU A N 1
ATOM 1242 C CA . GLU A 1 157 ? 30.679 7.843 -26.356 1.00 64.06 157 GLU A CA 1
ATOM 1243 C C . GLU A 1 157 ? 30.724 8.710 -27.630 1.00 64.06 157 GLU A C 1
ATOM 1245 O O . GLU A 1 157 ? 30.601 8.207 -28.747 1.00 64.06 157 GLU A O 1
ATOM 1250 N N . GLY A 1 158 ? 30.935 10.021 -27.463 1.00 62.22 158 GLY A N 1
ATOM 1251 C CA . GLY A 1 158 ? 31.165 10.955 -28.574 1.00 62.22 158 GLY A CA 1
ATOM 1252 C C . GLY A 1 158 ? 29.930 11.286 -29.422 1.00 62.22 158 GLY A C 1
ATOM 1253 O O . GLY A 1 158 ? 30.029 11.282 -30.645 1.00 62.22 158 GLY A O 1
ATOM 1254 N N . ASP A 1 159 ? 28.785 11.568 -28.789 1.00 68.69 159 ASP A N 1
ATOM 1255 C CA . ASP A 1 159 ? 27.491 11.913 -29.423 1.00 68.69 159 ASP A CA 1
ATOM 1256 C C . ASP A 1 159 ? 26.861 10.811 -30.304 1.00 68.69 159 ASP A C 1
ATOM 1258 O O . ASP A 1 159 ? 25.845 11.036 -30.967 1.00 68.69 159 ASP A O 1
ATOM 1262 N N . ALA A 1 160 ? 27.406 9.592 -30.298 1.00 72.12 160 ALA A N 1
ATOM 1263 C CA . ALA A 1 160 ? 26.850 8.474 -31.054 1.00 72.12 160 ALA A CA 1
ATOM 1264 C C . ALA A 1 160 ? 25.576 7.917 -30.388 1.00 72.12 160 ALA A C 1
ATOM 1266 O O . ALA A 1 160 ? 25.585 7.571 -29.209 1.00 72.12 160 ALA A O 1
ATOM 1267 N N . ILE A 1 161 ? 24.479 7.780 -31.141 1.00 75.69 161 ILE A N 1
ATOM 1268 C CA . ILE A 1 161 ? 23.242 7.143 -30.660 1.00 75.69 161 ILE A CA 1
ATOM 1269 C C . ILE A 1 161 ? 23.292 5.648 -30.985 1.00 75.69 161 ILE A C 1
ATOM 1271 O O . ILE A 1 161 ? 23.385 5.263 -32.149 1.00 75.69 161 ILE A O 1
ATOM 1275 N N . ILE A 1 162 ? 23.191 4.806 -29.959 1.00 77.25 162 ILE A N 1
ATOM 1276 C CA . ILE A 1 162 ? 23.092 3.351 -30.095 1.00 77.25 162 ILE A CA 1
ATOM 1277 C C . ILE A 1 162 ? 21.610 2.967 -30.106 1.00 77.25 162 ILE A C 1
ATOM 1279 O O . ILE A 1 162 ? 20.858 3.386 -29.228 1.00 77.25 162 ILE A O 1
ATOM 1283 N N . THR A 1 163 ? 21.194 2.156 -31.080 1.00 81.12 163 THR A N 1
ATOM 1284 C CA . THR A 1 163 ? 19.832 1.600 -31.192 1.00 81.12 163 THR A CA 1
ATOM 1285 C C . THR A 1 163 ? 19.889 0.094 -31.473 1.00 81.12 163 THR A C 1
ATOM 1287 O O . THR A 1 163 ? 20.969 -0.475 -31.629 1.00 81.12 163 THR A O 1
ATOM 1290 N N . VAL A 1 164 ? 18.728 -0.559 -31.578 1.00 78.44 164 VAL A N 1
ATOM 1291 C CA . VAL A 1 164 ? 18.623 -1.984 -31.956 1.00 78.44 164 VAL A CA 1
ATOM 1292 C C . VAL A 1 164 ? 18.819 -2.247 -33.456 1.00 78.44 164 VAL A C 1
ATOM 1294 O O . VAL A 1 164 ? 18.746 -3.393 -33.883 1.00 78.44 164 VAL A O 1
ATOM 1297 N N . GLU A 1 165 ? 19.082 -1.216 -34.264 1.00 84.00 165 GLU A N 1
ATOM 1298 C CA . GLU A 1 165 ? 19.190 -1.303 -35.728 1.00 84.00 165 GLU A CA 1
ATOM 1299 C C . GLU A 1 165 ? 20.149 -2.403 -36.210 1.00 84.00 165 GLU A C 1
ATOM 1301 O O . GLU A 1 165 ? 19.824 -3.154 -37.131 1.00 84.00 165 GLU A O 1
ATOM 1306 N N . SER A 1 166 ? 21.296 -2.551 -35.541 1.00 79.00 166 SER A N 1
ATOM 1307 C CA . SER A 1 166 ? 22.334 -3.533 -35.880 1.00 79.00 166 SER A CA 1
ATOM 1308 C C . SER A 1 166 ? 21.904 -4.992 -35.696 1.00 79.00 166 SER A C 1
ATOM 1310 O O . SER A 1 166 ? 22.520 -5.884 -36.278 1.00 79.00 166 SER A O 1
ATOM 1312 N N . ILE A 1 167 ? 20.862 -5.239 -34.900 1.00 77.81 167 ILE A N 1
ATOM 1313 C CA . ILE A 1 167 ? 20.350 -6.576 -34.563 1.00 77.81 167 ILE A CA 1
ATOM 1314 C C . ILE A 1 167 ? 18.897 -6.790 -35.009 1.00 77.81 167 ILE A C 1
ATOM 1316 O O . ILE A 1 167 ? 18.329 -7.846 -34.745 1.00 77.81 167 ILE A O 1
ATOM 1320 N N . ASN A 1 168 ? 18.293 -5.800 -35.667 1.00 79.88 168 ASN A N 1
ATOM 1321 C CA . ASN A 1 168 ? 16.884 -5.786 -36.053 1.00 79.88 168 ASN A CA 1
ATOM 1322 C C . ASN A 1 168 ? 16.733 -5.411 -37.536 1.00 79.88 168 ASN A C 1
ATOM 1324 O O . ASN A 1 168 ? 16.010 -4.481 -37.880 1.00 79.88 168 ASN A O 1
ATOM 1328 N N . ASP A 1 169 ? 17.477 -6.097 -38.410 1.00 82.00 169 ASP A N 1
ATOM 1329 C CA . ASP A 1 169 ? 17.405 -5.968 -39.876 1.00 82.00 169 ASP A CA 1
ATOM 1330 C C . ASP A 1 169 ? 17.501 -4.522 -40.410 1.00 82.00 169 ASP A C 1
ATOM 1332 O O . ASP A 1 169 ? 16.892 -4.171 -41.422 1.00 82.00 169 ASP A O 1
ATOM 1336 N N . GLY A 1 170 ? 18.268 -3.658 -39.736 1.00 77.50 170 GLY A N 1
ATOM 1337 C CA . GLY A 1 170 ? 18.401 -2.251 -40.121 1.00 77.50 170 GLY A CA 1
ATOM 1338 C C . GLY A 1 170 ? 17.226 -1.363 -39.691 1.00 77.50 170 GLY A C 1
ATOM 1339 O O . GLY A 1 170 ? 17.106 -0.240 -40.174 1.00 77.50 170 GLY A O 1
ATOM 1340 N N . LEU A 1 171 ? 16.358 -1.831 -38.789 1.00 81.06 171 LEU A N 1
ATOM 1341 C CA . LEU A 1 171 ? 15.272 -1.045 -38.202 1.00 81.06 171 LEU A CA 1
ATOM 1342 C C . LEU A 1 171 ? 15.598 -0.643 -36.753 1.00 81.06 171 LEU A C 1
ATOM 1344 O O . LEU A 1 171 ? 15.756 -1.511 -35.893 1.00 81.06 171 LEU A O 1
ATOM 1348 N N . PRO A 1 172 ? 15.598 0.656 -36.408 1.00 80.06 172 PRO A N 1
ATOM 1349 C CA . PRO A 1 172 ? 15.911 1.114 -35.050 1.00 80.06 172 PRO A CA 1
ATOM 1350 C C . PRO A 1 172 ? 14.759 0.926 -34.040 1.00 80.06 172 PRO A C 1
ATOM 1352 O O . PRO A 1 172 ? 14.839 1.421 -32.916 1.00 80.06 172 PRO A O 1
ATOM 1355 N N . TYR A 1 173 ? 13.669 0.244 -34.414 1.00 80.50 173 TYR A N 1
ATOM 1356 C CA . TYR A 1 173 ? 12.465 0.093 -33.593 1.00 80.50 173 TYR A CA 1
ATOM 1357 C C . TYR A 1 173 ? 11.821 -1.288 -33.703 1.00 80.50 173 TYR A C 1
ATOM 1359 O O . TYR A 1 173 ? 11.857 -1.936 -34.747 1.00 80.50 173 TYR A O 1
ATOM 1367 N N . ILE A 1 174 ? 11.148 -1.694 -32.628 1.00 81.25 174 ILE A N 1
ATOM 1368 C CA . ILE A 1 174 ? 10.350 -2.923 -32.559 1.00 81.25 174 ILE A CA 1
ATOM 1369 C C . ILE A 1 174 ? 8.879 -2.558 -32.770 1.00 81.25 174 ILE A C 1
ATOM 1371 O O . ILE A 1 174 ? 8.437 -1.496 -32.330 1.00 81.25 174 ILE A O 1
ATOM 1375 N N . THR A 1 175 ? 8.115 -3.414 -33.448 1.00 84.19 175 THR A N 1
ATOM 1376 C CA . THR A 1 175 ? 6.693 -3.175 -33.740 1.00 84.19 175 THR A CA 1
ATOM 1377 C C . THR A 1 175 ? 5.793 -4.206 -33.070 1.00 84.19 175 THR A C 1
ATOM 1379 O O . THR A 1 175 ? 6.190 -5.352 -32.869 1.00 84.19 175 THR A O 1
ATOM 1382 N N . ASP A 1 176 ? 4.567 -3.793 -32.750 1.00 79.56 176 ASP A N 1
ATOM 1383 C CA . ASP A 1 176 ? 3.486 -4.687 -32.331 1.00 79.56 176 ASP A CA 1
ATOM 1384 C C . ASP A 1 176 ? 2.383 -4.640 -33.399 1.00 79.56 176 ASP A C 1
ATOM 1386 O O . ASP A 1 176 ? 1.787 -3.589 -33.661 1.00 79.56 176 ASP A O 1
ATOM 1390 N N . SER A 1 177 ? 2.157 -5.779 -34.058 1.00 80.69 177 SER A N 1
ATOM 1391 C CA . SER A 1 177 ? 1.232 -5.893 -35.191 1.00 80.69 177 SER A CA 1
ATOM 1392 C C . SER A 1 177 ? -0.241 -5.806 -34.774 1.00 80.69 177 SER A C 1
ATOM 1394 O O . SER A 1 177 ? -1.028 -5.161 -35.474 1.00 80.69 177 SER A O 1
ATOM 1396 N N . ASP A 1 178 ? -0.603 -6.351 -33.610 1.00 78.19 178 ASP A N 1
ATOM 1397 C CA . ASP A 1 178 ? -1.955 -6.271 -33.049 1.00 78.19 178 ASP A CA 1
ATOM 1398 C C . ASP A 1 178 ? -2.273 -4.837 -32.608 1.00 78.19 178 ASP A C 1
ATOM 1400 O O . ASP A 1 178 ? -3.373 -4.321 -32.848 1.00 78.19 178 ASP A O 1
ATOM 1404 N N . ALA A 1 179 ? -1.296 -4.154 -32.005 1.00 73.69 179 ALA A N 1
ATOM 1405 C CA . ALA A 1 179 ? -1.406 -2.742 -31.669 1.00 73.69 179 ALA A CA 1
ATOM 1406 C C . ALA A 1 179 ? -1.506 -1.878 -32.936 1.00 73.69 179 ALA A C 1
ATOM 1408 O O . ALA A 1 179 ? -2.362 -0.995 -33.006 1.00 73.69 179 ALA A O 1
ATOM 1409 N N . TYR A 1 180 ? -0.692 -2.146 -33.962 1.00 78.88 180 TYR A N 1
ATOM 1410 C CA . TYR A 1 180 ? -0.728 -1.425 -35.237 1.00 78.88 180 TYR A CA 1
ATOM 1411 C C . TYR A 1 180 ? -2.074 -1.569 -35.951 1.00 78.88 180 TYR A C 1
ATOM 1413 O O . TYR A 1 180 ? -2.643 -0.573 -36.399 1.00 78.88 180 TYR A O 1
ATOM 1421 N N . GLN A 1 181 ? -2.647 -2.771 -36.006 1.00 81.06 181 GLN A N 1
ATOM 1422 C CA . GLN A 1 181 ? -3.940 -2.986 -36.658 1.00 81.06 181 GLN A CA 1
ATOM 1423 C C . GLN A 1 181 ? -5.071 -2.187 -35.993 1.00 81.06 181 GLN A C 1
ATOM 1425 O O . GLN A 1 181 ? -5.979 -1.714 -36.675 1.00 81.06 181 GLN A O 1
ATOM 1430 N N . ARG A 1 182 ? -5.008 -2.018 -34.669 1.00 75.69 182 ARG A N 1
ATOM 1431 C CA . ARG A 1 182 ? -6.053 -1.352 -33.880 1.00 75.69 182 ARG A CA 1
ATOM 1432 C C . ARG A 1 182 ? -5.859 0.156 -33.748 1.00 75.69 182 ARG A C 1
ATOM 1434 O O . ARG A 1 182 ? -6.845 0.869 -33.589 1.00 75.69 182 ARG A O 1
ATOM 1441 N N . TRP A 1 183 ? -4.615 0.632 -33.796 1.00 75.94 183 TRP A N 1
ATOM 1442 C CA . TRP A 1 183 ? -4.263 1.992 -33.377 1.00 75.94 183 TRP A CA 1
ATOM 1443 C C . TRP A 1 183 ? -3.364 2.754 -34.353 1.00 75.94 183 TRP A C 1
ATOM 1445 O O . TRP A 1 183 ? -2.897 3.838 -33.999 1.00 75.94 183 TRP A O 1
ATOM 1455 N N . ASN A 1 184 ? -3.103 2.232 -35.559 1.00 78.75 184 ASN A N 1
ATOM 1456 C CA . ASN A 1 184 ? -2.391 3.008 -36.576 1.00 78.75 184 ASN A CA 1
ATOM 1457 C C . ASN A 1 184 ? -3.128 4.318 -36.887 1.00 78.75 184 ASN A C 1
ATOM 1459 O O . ASN A 1 184 ? -4.357 4.397 -36.845 1.00 78.75 184 ASN A O 1
ATOM 1463 N N . GLU A 1 185 ? -2.357 5.340 -37.241 1.00 74.94 185 GLU A N 1
ATOM 1464 C CA . GLU A 1 185 ? -2.895 6.610 -37.709 1.00 74.94 185 GLU A CA 1
ATOM 1465 C C . GLU A 1 185 ? -2.604 6.724 -39.206 1.00 74.94 185 GLU A C 1
ATOM 1467 O O . GLU A 1 185 ? -1.466 6.944 -39.619 1.00 74.94 185 GLU A O 1
ATOM 1472 N N . ASN A 1 186 ? -3.627 6.507 -40.039 1.00 80.94 186 ASN A N 1
ATOM 1473 C CA . ASN A 1 186 ? -3.522 6.520 -41.505 1.00 80.94 186 ASN A CA 1
ATOM 1474 C C . ASN A 1 186 ? -2.449 5.560 -42.062 1.00 80.94 186 ASN A C 1
ATOM 1476 O O . ASN A 1 186 ? -1.686 5.926 -42.958 1.00 80.94 186 ASN A O 1
ATOM 1480 N N . GLY A 1 187 ? -2.349 4.345 -41.512 1.00 79.19 187 GLY A N 1
ATOM 1481 C CA . GLY A 1 187 ? -1.337 3.368 -41.927 1.00 79.19 187 GLY A CA 1
ATOM 1482 C C . GLY A 1 187 ? 0.085 3.705 -41.465 1.00 79.19 187 GLY A C 1
ATOM 1483 O O . GLY A 1 187 ? 1.045 3.103 -41.943 1.00 79.19 187 GLY A O 1
ATOM 1484 N N . LYS A 1 188 ? 0.260 4.646 -40.531 1.00 81.56 188 LYS A N 1
ATOM 1485 C CA . LYS A 1 188 ? 1.558 4.939 -39.909 1.00 81.56 188 LYS A CA 1
ATOM 1486 C C . LYS A 1 188 ? 1.610 4.420 -38.480 1.00 81.56 188 LYS A C 1
ATOM 1488 O O . LYS A 1 188 ? 0.605 4.430 -37.766 1.00 81.56 188 LYS A O 1
ATOM 1493 N N . HIS A 1 189 ? 2.798 3.975 -38.070 1.00 80.75 189 HIS A N 1
ATOM 1494 C CA . HIS A 1 189 ? 3.034 3.614 -36.680 1.00 80.75 189 HIS A CA 1
ATOM 1495 C C . HIS A 1 189 ? 3.001 4.861 -35.794 1.00 80.75 189 HIS A C 1
ATOM 1497 O O . HIS A 1 189 ? 3.483 5.928 -36.178 1.00 80.75 189 HIS A O 1
ATOM 1503 N N . LYS A 1 190 ? 2.482 4.696 -34.579 1.00 81.12 190 LYS A N 1
ATOM 1504 C CA . LYS A 1 190 ? 2.646 5.659 -33.493 1.00 81.12 190 LYS A CA 1
ATOM 1505 C C . LYS A 1 190 ? 3.938 5.302 -32.767 1.00 81.12 190 LYS A C 1
ATOM 1507 O O . LYS A 1 190 ? 3.996 4.259 -32.118 1.00 81.12 190 LYS A O 1
ATOM 1512 N N . PHE A 1 191 ? 4.971 6.120 -32.934 1.00 79.81 191 PHE A N 1
ATOM 1513 C CA . PHE A 1 191 ? 6.288 5.858 -32.358 1.00 79.81 191 PHE A CA 1
ATOM 1514 C C . PHE A 1 191 ? 6.345 6.290 -30.892 1.00 79.81 191 PHE A C 1
ATOM 1516 O O . PHE A 1 191 ? 6.055 7.440 -30.566 1.00 79.81 191 PHE A O 1
ATOM 1523 N N . GLY A 1 192 ? 6.723 5.359 -30.023 1.00 77.88 192 GLY A N 1
ATOM 1524 C CA . GLY A 1 192 ? 7.182 5.622 -28.666 1.00 77.88 192 GLY A CA 1
ATOM 1525 C C . GLY A 1 192 ? 8.707 5.622 -28.619 1.00 77.88 192 GLY A C 1
ATOM 1526 O O . GLY A 1 192 ? 9.362 4.957 -29.422 1.00 77.88 192 GLY A O 1
ATOM 1527 N N . PHE A 1 193 ? 9.268 6.350 -27.664 1.00 78.50 193 PHE A N 1
ATOM 1528 C CA . PHE A 1 193 ? 10.707 6.478 -27.466 1.00 78.50 193 PHE A CA 1
ATOM 1529 C C . PHE A 1 193 ? 11.051 5.981 -26.067 1.00 78.50 193 PHE A C 1
ATOM 1531 O O . PHE A 1 193 ? 10.414 6.393 -25.099 1.00 78.50 193 PHE A O 1
ATOM 1538 N N . TYR A 1 194 ? 12.030 5.087 -25.967 1.00 74.38 194 TYR A N 1
ATOM 1539 C CA . TYR A 1 194 ? 12.464 4.510 -24.702 1.00 74.38 194 TYR A CA 1
ATOM 1540 C C . TYR A 1 194 ? 13.985 4.560 -24.597 1.00 74.38 194 TYR A C 1
ATOM 1542 O O . TYR A 1 194 ? 14.700 4.102 -25.489 1.00 74.38 194 TYR A O 1
ATOM 1550 N N . THR A 1 195 ? 14.469 5.090 -23.481 1.00 69.50 195 THR A N 1
ATOM 1551 C CA . THR A 1 195 ? 15.873 4.997 -23.093 1.00 69.50 195 THR A CA 1
ATOM 1552 C C . THR A 1 195 ? 15.941 4.035 -21.913 1.00 69.50 195 THR A C 1
ATOM 1554 O O . THR A 1 195 ? 15.296 4.303 -20.898 1.00 69.50 195 THR A O 1
ATOM 1557 N N . PRO A 1 196 ? 16.649 2.901 -22.030 1.00 61.59 196 PRO A N 1
ATOM 1558 C CA . PRO A 1 196 ? 16.818 1.993 -20.907 1.00 61.59 196 PRO A CA 1
ATOM 1559 C C . PRO A 1 196 ? 17.613 2.682 -19.794 1.00 61.59 196 PRO A C 1
ATOM 1561 O O . PRO A 1 196 ? 18.677 3.250 -20.037 1.00 61.59 196 PRO A O 1
ATOM 1564 N N . GLU A 1 197 ? 17.103 2.616 -18.569 1.00 48.16 197 GLU A N 1
ATOM 1565 C CA . GLU A 1 197 ? 17.855 2.977 -17.369 1.00 48.16 197 GLU A CA 1
ATOM 1566 C C . GLU A 1 197 ? 18.732 1.774 -16.990 1.00 48.16 197 GLU A C 1
ATOM 1568 O O . GLU A 1 197 ? 18.240 0.757 -16.503 1.00 48.16 197 GLU A O 1
ATOM 1573 N N . THR A 1 198 ? 20.032 1.835 -17.282 1.00 53.72 198 THR A N 1
ATOM 1574 C CA . THR A 1 198 ? 20.997 0.813 -16.845 1.00 53.72 198 THR A CA 1
ATOM 1575 C C . THR A 1 198 ? 21.368 1.029 -15.378 1.00 53.72 198 THR A C 1
ATOM 1577 O O . THR A 1 198 ? 22.017 2.020 -15.053 1.00 53.72 198 THR A O 1
ATOM 1580 N N . GLU A 1 199 ? 21.010 0.084 -14.500 1.00 41.94 199 GLU A N 1
ATOM 1581 C CA . GLU A 1 199 ? 21.492 0.027 -13.104 1.00 41.94 199 GLU A CA 1
ATOM 1582 C C . GLU A 1 199 ? 22.843 -0.710 -12.941 1.00 41.94 199 GLU A C 1
ATOM 1584 O O . GLU A 1 199 ? 23.348 -0.821 -11.825 1.00 41.94 199 GLU A O 1
ATOM 1589 N N . GLU A 1 200 ? 23.473 -1.191 -14.017 1.00 40.12 200 GLU A N 1
ATOM 1590 C CA . GLU A 1 200 ? 24.794 -1.833 -13.941 1.00 40.12 200 GLU A CA 1
ATOM 1591 C C . GLU A 1 200 ? 25.922 -0.856 -14.301 1.00 40.12 200 GLU A C 1
ATOM 1593 O O . GLU A 1 200 ? 26.224 -0.611 -15.469 1.00 40.12 200 GLU A O 1
ATOM 1598 N N . GLN A 1 201 ? 26.573 -0.315 -13.268 1.00 33.53 201 GLN A N 1
ATOM 1599 C CA . GLN A 1 201 ? 27.977 0.084 -13.358 1.00 33.53 201 GLN A CA 1
ATOM 1600 C C . GLN A 1 201 ? 28.823 -1.191 -13.271 1.00 33.53 201 GLN A C 1
ATOM 1602 O O . GLN A 1 201 ? 28.876 -1.812 -12.209 1.00 33.53 201 GLN A O 1
ATOM 1607 N N . ASN A 1 202 ? 29.450 -1.583 -14.384 1.00 33.44 202 ASN A N 1
ATOM 1608 C CA . ASN A 1 202 ? 30.621 -2.466 -14.343 1.00 33.44 202 ASN A CA 1
ATOM 1609 C C . ASN A 1 202 ? 31.806 -1.745 -13.694 1.00 33.44 202 ASN A C 1
ATOM 1611 O O . ASN A 1 202 ? 31.990 -0.543 -14.001 1.00 33.44 202 ASN A O 1
#

InterPro domains:
  IPR007119 Phage tail spike protein, N-terminal domain [TIGR01665] (2-199)

Sequence (202 aa):
DGRIVPYVINNEVEKDSRDRSLTVHASGAWVQIAKDGYIMPQRIEGKTVNQFMDMALAGTKWKRGKTEYAGFHTMTIDTIIDPLTFLKKIASLFDLEIQYRVEVVGSQIVSWYVDMVKKRGRENGKEVTLGKDLVGVRRIEHSRDVCTALVGFVQGEGDAIITVESINDGLPYITDSDAYQRWNENGKHKFGFYTPETEEQN

Radius of gyration: 24.47 Å; chains: 1; bounding box: 63×40×63 Å